Protein AF-A0A094AFY4-F1 (afdb_monomer_lite)

Sequence (265 aa):
YPTGTGTSLHLRANLILLAAINTLLFGAAIGTGPVLIFYTGSTFDWGDFETQMFIGLTSAFRVVVLILVLPLVTYIFRTRYQKRARRRAAEAARTHDPDAAISPDDTRTPGADTLDLVLIRGALVLEIACHAGYASARHGGVFFAFGFLGAGGSIALPLLQSALSKHVGADRVGQLLGAMALLNGLARVVFPTLLGELYSLTVGKFSQAVFVVLAVTFGLMGVLSWFVRPHVYLETEETHPTTTTGDECADLLADELMDEEVVVR

Foldseek 3Di:
DDDDDQDDPQLVLLLVLLLVLLLLVLLLVLQVLVLVVVLCCLQVVDDPVLSVVLVVVLVVLLVVLVVVVVVVLVVVCVVVVVVVVVVVVVVCVVPPDPPVPPPPVVVDPLVNLVVLLVLLLVLLVLLLQLLVQLLVDNDVVSNSVSSSSNSNSVSNNVSSLVNSQVQDPPVCNVVSVVVSVVSNVVSNVPRNVVLVVVCVVAVVPRNSVSSVVSSVSSVVSSVSSVSNDRDDHRPPPPPPPPPDPPPVVVVVVVVVVVVVVVVPD

Secondary structure (DSSP, 8-state):
----TT--HHHHHHHHHHHHHHHHHHHHHHHHHHHHHHHHHHHH---HHHHHHHHHHHHHHHHHHHHHHHHHHHHHHHHHHHHHHHHHHHHHTTS--TT----GGGGS-HHHHHHHHHHHHHHHHHHHHHHHHHHH--SHHHHHHHHHHHHHHTTHHHHHHHHHHHTS-GGGHHHHHHHHHHHHHHHHHHHHHHHHHHHHHHTTT-TTHHHHHHHHHHHHHHHHHHH--S-------------SSSHHHHHHHHHHHHHHHHTT-

Radius of gyration: 26.5 Å; chains: 1; bounding box: 81×50×70 Å

Structure (mmCIF, N/CA/C/O backbone):
data_AF-A0A094AFY4-F1
#
_entry.id   AF-A0A094AFY4-F1
#
loop_
_atom_site.group_PDB
_atom_site.id
_atom_site.type_symbol
_atom_site.label_atom_id
_atom_site.label_alt_id
_atom_site.label_comp_id
_atom_site.label_asym_id
_atom_site.label_entity_id
_atom_site.label_seq_id
_atom_site.pdbx_PDB_ins_code
_atom_site.Cartn_x
_atom_site.Cartn_y
_atom_site.Cartn_z
_atom_site.occupancy
_atom_site.B_iso_or_equiv
_atom_site.auth_seq_id
_atom_site.auth_comp_id
_atom_site.auth_asym_id
_atom_site.auth_atom_id
_atom_site.pdbx_PDB_model_num
ATOM 1 N N . TYR A 1 1 ? -0.961 10.949 -21.273 1.00 38.41 1 TYR A N 1
AT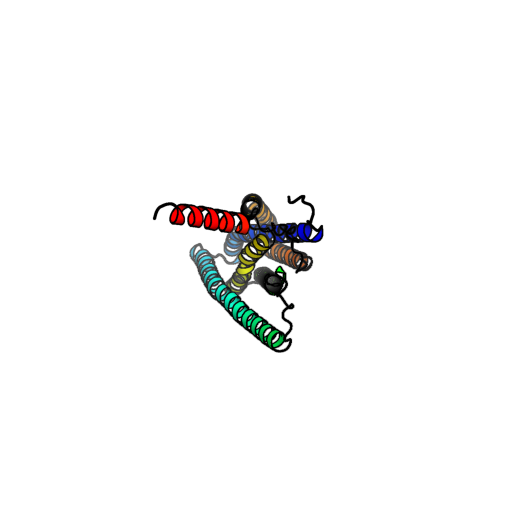OM 2 C CA . TYR A 1 1 ? -1.416 9.782 -22.057 1.00 38.41 1 TYR A CA 1
ATOM 3 C C . TYR A 1 1 ? -0.468 9.626 -23.239 1.00 38.41 1 TYR A C 1
ATOM 5 O O . TYR A 1 1 ? -0.444 10.531 -24.063 1.00 38.41 1 TYR A O 1
ATOM 13 N N . PRO A 1 2 ? 0.390 8.592 -23.300 1.00 41.41 2 PRO A N 1
ATOM 14 C CA . PRO A 1 2 ? 1.340 8.462 -24.401 1.00 41.41 2 PRO A CA 1
ATOM 15 C C . PRO A 1 2 ? 0.622 7.863 -25.615 1.00 41.41 2 PRO A C 1
ATOM 17 O O . PRO A 1 2 ? 0.267 6.687 -25.604 1.00 41.41 2 PRO A O 1
ATOM 20 N N . THR A 1 3 ? 0.322 8.684 -26.618 1.00 42.38 3 THR A N 1
ATOM 21 C CA . THR A 1 3 ? -0.079 8.277 -27.976 1.00 42.38 3 THR A CA 1
ATOM 22 C C . THR A 1 3 ? 1.119 8.499 -28.885 1.00 42.38 3 THR A C 1
ATOM 24 O O . THR A 1 3 ? 1.379 9.632 -29.277 1.00 42.38 3 THR A O 1
ATOM 27 N N . GLY A 1 4 ? 1.880 7.442 -29.155 1.00 43.44 4 GLY A N 1
ATOM 28 C CA . GLY A 1 4 ? 3.022 7.475 -30.068 1.00 43.44 4 GLY A CA 1
ATOM 29 C C . GLY A 1 4 ? 3.235 6.107 -30.710 1.00 43.44 4 GLY A C 1
ATOM 30 O O . GLY A 1 4 ? 2.956 5.078 -30.082 1.00 43.44 4 GLY A O 1
ATOM 31 N N . THR A 1 5 ? 3.675 6.109 -31.966 1.00 37.62 5 THR A N 1
ATOM 32 C CA . THR A 1 5 ? 4.116 4.933 -32.728 1.00 37.62 5 THR A CA 1
ATOM 33 C C . THR A 1 5 ? 5.148 4.155 -31.900 1.00 37.62 5 THR A C 1
ATOM 35 O O . THR A 1 5 ? 6.092 4.744 -31.392 1.00 37.62 5 THR A O 1
ATOM 38 N N . GLY A 1 6 ? 4.892 2.867 -31.633 1.00 49.09 6 GLY A N 1
ATOM 39 C CA . GLY A 1 6 ? 5.705 2.026 -30.730 1.00 49.09 6 GLY A CA 1
ATOM 40 C C . GLY A 1 6 ? 5.113 1.762 -29.331 1.00 49.09 6 GLY A C 1
ATOM 41 O O . GLY A 1 6 ? 5.601 0.902 -28.600 1.00 49.09 6 GLY A O 1
ATOM 42 N N . THR A 1 7 ? 4.012 2.420 -28.932 1.00 50.62 7 THR A N 1
ATOM 43 C CA . THR A 1 7 ? 3.314 2.070 -27.673 1.00 50.62 7 THR A CA 1
ATOM 44 C C . THR A 1 7 ? 2.428 0.835 -27.839 1.00 50.62 7 THR A C 1
ATOM 46 O O . THR A 1 7 ? 1.286 0.920 -28.289 1.00 50.62 7 THR A O 1
ATOM 49 N N . SER A 1 8 ? 2.919 -0.332 -27.417 1.00 63.44 8 SER A N 1
ATOM 50 C CA . SER A 1 8 ? 2.076 -1.527 -27.341 1.00 63.44 8 SER A CA 1
ATOM 51 C C . SER A 1 8 ? 0.924 -1.316 -26.341 1.00 63.44 8 SER A C 1
ATOM 53 O O . SER A 1 8 ? 1.086 -0.713 -25.274 1.00 63.44 8 SER A O 1
ATOM 55 N N . LEU A 1 9 ? -0.270 -1.825 -26.670 1.00 63.00 9 LEU A N 1
ATOM 56 C CA . LEU A 1 9 ? -1.472 -1.753 -25.819 1.00 63.00 9 LEU A CA 1
ATOM 57 C C . LEU A 1 9 ? -1.195 -2.251 -24.382 1.00 63.00 9 LEU A C 1
ATOM 59 O O . LEU A 1 9 ? -1.732 -1.727 -23.406 1.00 63.00 9 LEU A O 1
ATOM 63 N N . HIS A 1 10 ? -0.299 -3.231 -24.264 1.00 68.19 10 HIS A N 1
ATOM 64 C CA . HIS A 1 10 ? 0.092 -3.880 -23.018 1.00 68.19 10 HIS A CA 1
ATOM 65 C C . HIS A 1 10 ? 0.893 -2.964 -22.084 1.00 68.19 10 HIS A C 1
ATOM 67 O O . HIS A 1 10 ? 0.652 -2.976 -20.879 1.00 68.19 10 HIS A O 1
ATOM 73 N N . LEU A 1 11 ? 1.784 -2.119 -22.615 1.00 69.06 11 LEU A N 1
ATOM 74 C CA . LEU A 1 11 ? 2.527 -1.151 -21.802 1.00 69.06 11 LEU A CA 1
ATOM 75 C C . LEU A 1 11 ? 1.584 -0.124 -21.167 1.00 69.06 11 LEU A C 1
ATOM 77 O O . LEU A 1 11 ? 1.706 0.211 -19.989 1.00 69.06 11 LEU A O 1
ATOM 81 N N . ARG A 1 12 ? 0.614 0.362 -21.946 1.00 74.38 12 ARG A N 1
ATOM 82 C CA . ARG A 1 12 ? -0.371 1.351 -21.487 1.00 74.38 12 ARG A CA 1
ATOM 83 C C . ARG A 1 12 ? -1.254 0.760 -20.390 1.00 74.38 12 ARG A C 1
ATOM 85 O O . ARG A 1 12 ? -1.474 1.413 -19.374 1.00 74.38 12 ARG A O 1
ATOM 92 N N . ALA A 1 13 ? -1.698 -0.485 -20.570 1.00 77.75 13 ALA A N 1
ATOM 93 C CA . ALA A 1 13 ? -2.451 -1.219 -19.559 1.00 77.75 13 ALA A CA 1
ATOM 94 C C . ALA A 1 13 ? -1.631 -1.430 -18.274 1.00 77.75 13 ALA A C 1
ATOM 96 O O . ALA A 1 13 ? -2.127 -1.131 -17.192 1.00 77.75 13 ALA A O 1
ATOM 97 N N . ASN A 1 14 ? -0.367 -1.851 -18.385 1.00 83.44 14 ASN A N 1
ATOM 98 C CA . ASN A 1 14 ? 0.527 -2.020 -17.236 1.00 83.44 14 ASN A CA 1
ATOM 99 C C . ASN A 1 14 ? 0.741 -0.710 -16.466 1.00 83.44 14 ASN A C 1
ATOM 101 O O . ASN A 1 14 ? 0.646 -0.707 -15.243 1.00 83.44 14 ASN A O 1
ATOM 105 N N . LEU A 1 15 ? 0.990 0.403 -17.165 1.00 83.19 15 LEU A N 1
ATOM 106 C CA . LEU A 1 15 ? 1.170 1.722 -16.549 1.00 83.19 15 LEU A CA 1
ATOM 107 C C . LEU A 1 15 ? -0.083 2.186 -15.800 1.00 83.19 15 LEU A C 1
ATOM 109 O O . LEU A 1 15 ? 0.021 2.654 -14.669 1.00 83.19 15 LEU A O 1
ATOM 113 N N . ILE A 1 16 ? -1.265 2.034 -16.407 1.00 86.81 16 ILE A N 1
ATOM 114 C CA . ILE A 1 16 ? -2.541 2.387 -15.766 1.00 86.81 16 ILE A CA 1
ATOM 115 C C . ILE A 1 16 ? -2.773 1.517 -14.529 1.00 86.81 16 ILE A C 1
ATOM 117 O O . ILE A 1 16 ? -3.177 2.027 -13.489 1.00 86.81 16 ILE A O 1
ATOM 121 N N . LEU A 1 17 ? -2.481 0.220 -14.621 1.00 87.94 17 LEU A N 1
ATOM 122 C CA . LEU A 1 17 ? -2.646 -0.733 -13.529 1.00 87.94 17 LEU A CA 1
ATOM 123 C C . LEU A 1 17 ? -1.695 -0.426 -12.361 1.00 87.94 17 LEU A C 1
ATOM 125 O O . LEU A 1 17 ? -2.130 -0.394 -11.213 1.00 87.94 17 LEU A O 1
ATOM 129 N N . LEU A 1 18 ? -0.424 -0.119 -12.643 1.00 87.75 18 LEU A N 1
ATOM 130 C CA . LEU A 1 18 ? 0.552 0.308 -11.633 1.00 87.75 18 LEU A CA 1
ATOM 131 C C . LEU A 1 18 ? 0.159 1.636 -10.980 1.00 87.75 18 LEU A C 1
ATOM 133 O O . LEU A 1 18 ? 0.238 1.762 -9.759 1.00 87.75 18 LEU A O 1
ATOM 137 N N . ALA A 1 19 ? -0.286 2.612 -11.776 1.00 89.88 19 ALA A N 1
ATOM 138 C CA . ALA A 1 19 ? -0.756 3.898 -11.271 1.00 89.88 19 ALA A CA 1
ATOM 139 C C . ALA A 1 19 ? -1.994 3.721 -10.380 1.00 89.88 19 ALA A C 1
ATOM 141 O O . ALA A 1 19 ? -2.042 4.276 -9.284 1.00 89.88 19 ALA A O 1
ATOM 142 N N . ALA A 1 20 ? -2.949 2.887 -10.800 1.00 91.44 20 ALA A N 1
ATOM 143 C CA . ALA A 1 20 ? -4.139 2.564 -10.023 1.00 91.44 20 ALA A CA 1
ATOM 144 C C . ALA A 1 20 ? -3.778 1.893 -8.691 1.00 91.44 20 ALA A C 1
ATOM 146 O O . ALA A 1 20 ? -4.229 2.357 -7.647 1.00 91.44 20 ALA A O 1
ATOM 147 N N . ILE A 1 21 ? -2.921 0.864 -8.701 1.00 91.75 21 ILE A N 1
ATOM 148 C CA . ILE A 1 21 ? -2.458 0.205 -7.469 1.00 91.75 21 ILE A CA 1
ATOM 149 C C . ILE A 1 21 ? -1.751 1.217 -6.562 1.00 91.75 21 ILE A C 1
ATOM 151 O O . ILE A 1 21 ? -2.044 1.265 -5.372 1.00 91.75 21 ILE A O 1
ATOM 155 N N . ASN A 1 22 ? -0.873 2.068 -7.104 1.00 92.56 22 ASN A N 1
ATOM 156 C CA . ASN A 1 22 ? -0.186 3.088 -6.316 1.00 92.56 22 ASN A CA 1
ATOM 157 C C . ASN A 1 22 ? -1.164 4.065 -5.654 1.00 92.56 22 ASN A C 1
ATOM 159 O O . ASN A 1 22 ? -1.043 4.343 -4.464 1.00 92.56 22 ASN A O 1
ATOM 163 N N . THR A 1 23 ? -2.112 4.610 -6.416 1.00 92.75 23 THR A N 1
ATOM 164 C CA . THR A 1 23 ? -3.076 5.588 -5.900 1.00 92.75 23 THR A CA 1
ATOM 165 C C . THR A 1 23 ? -4.026 4.960 -4.886 1.00 92.75 23 THR A C 1
ATOM 167 O O . THR A 1 23 ? -4.281 5.568 -3.849 1.00 92.75 23 THR A O 1
ATOM 170 N N . LEU A 1 24 ? -4.506 3.739 -5.138 1.00 93.50 24 LEU A N 1
ATOM 171 C CA . LEU A 1 24 ? -5.343 3.002 -4.192 1.00 93.50 24 LEU A CA 1
ATOM 172 C C . LEU A 1 24 ? -4.589 2.713 -2.887 1.00 93.50 24 LEU A C 1
ATOM 174 O O . LEU A 1 24 ? -5.117 2.969 -1.808 1.00 93.50 24 LEU A O 1
ATOM 178 N N . LEU A 1 25 ? -3.346 2.233 -2.983 1.00 92.56 25 LEU A N 1
ATOM 179 C CA . LEU A 1 25 ? -2.484 1.951 -1.835 1.00 92.56 25 LEU A CA 1
ATOM 180 C C . LEU A 1 25 ? -2.218 3.215 -1.009 1.00 92.56 25 LEU A C 1
ATOM 182 O O . LEU A 1 25 ? -2.324 3.205 0.215 1.00 92.56 25 LEU A O 1
ATOM 186 N N . PHE A 1 26 ? -1.908 4.320 -1.687 1.00 92.19 26 PHE A N 1
ATOM 187 C CA . PHE A 1 26 ? -1.667 5.614 -1.060 1.00 92.19 26 PHE A CA 1
ATOM 188 C C . PHE A 1 26 ? -2.917 6.159 -0.355 1.00 92.19 26 PHE A C 1
ATOM 190 O O . PHE A 1 26 ? -2.846 6.601 0.792 1.00 92.19 26 PHE A O 1
ATOM 197 N N . GLY A 1 27 ? -4.066 6.098 -1.030 1.00 90.62 27 GLY A N 1
ATOM 198 C CA . GLY A 1 27 ? -5.351 6.517 -0.480 1.00 90.62 27 GLY A CA 1
ATOM 199 C C . GLY A 1 27 ? -5.755 5.700 0.743 1.00 90.62 27 GLY A C 1
ATOM 200 O O . GLY A 1 27 ? -6.087 6.277 1.778 1.00 90.62 27 GLY A O 1
ATOM 201 N N . ALA A 1 28 ? -5.652 4.370 0.657 1.00 91.19 28 ALA A N 1
ATOM 202 C CA . ALA A 1 28 ? -5.919 3.471 1.774 1.00 91.19 28 ALA A CA 1
ATOM 203 C C . ALA A 1 28 ? -5.012 3.789 2.971 1.00 91.19 28 ALA A C 1
ATOM 205 O O . ALA A 1 28 ? -5.512 3.978 4.073 1.00 91.19 28 ALA A O 1
ATOM 206 N N . ALA A 1 29 ? -3.703 3.959 2.758 1.00 89.50 29 ALA A N 1
ATOM 207 C CA . ALA A 1 29 ? -2.765 4.279 3.835 1.00 89.50 29 ALA A CA 1
ATOM 208 C C . ALA A 1 29 ? -3.129 5.572 4.590 1.00 89.50 29 ALA A C 1
ATOM 210 O O . ALA A 1 29 ? -3.021 5.624 5.815 1.00 89.50 29 ALA A O 1
ATOM 211 N N . ILE A 1 30 ? -3.579 6.608 3.876 1.00 90.62 30 ILE A N 1
ATOM 212 C CA . ILE A 1 30 ? -3.999 7.876 4.491 1.00 90.62 30 ILE A CA 1
ATOM 213 C C . ILE A 1 30 ? -5.341 7.735 5.206 1.00 90.62 30 ILE A C 1
ATOM 215 O O . ILE A 1 30 ? -5.498 8.239 6.315 1.00 90.62 30 ILE A O 1
ATOM 219 N N . GLY A 1 31 ? -6.307 7.059 4.587 1.00 87.88 31 GLY A N 1
ATOM 220 C CA . GLY A 1 31 ? -7.642 6.918 5.156 1.00 87.88 31 GLY A CA 1
ATOM 221 C C . GLY A 1 31 ? -7.710 5.955 6.349 1.00 87.88 31 GLY A C 1
ATOM 222 O O . GLY A 1 31 ? -8.525 6.163 7.244 1.00 87.88 31 GLY A O 1
ATOM 223 N N . THR A 1 32 ? -6.824 4.958 6.426 1.00 89.12 32 THR A N 1
ATOM 224 C CA . THR A 1 32 ? -6.759 4.027 7.565 1.00 89.12 32 THR A CA 1
ATOM 225 C C . THR A 1 32 ? -6.323 4.721 8.861 1.00 89.12 32 THR A C 1
ATOM 227 O O . THR A 1 32 ? -6.757 4.312 9.933 1.00 89.12 32 THR A O 1
ATOM 230 N N . GLY A 1 33 ? -5.513 5.786 8.798 1.00 87.62 33 GLY A N 1
ATOM 231 C CA . GLY A 1 33 ? -4.987 6.478 9.986 1.00 87.62 33 GLY A CA 1
ATOM 232 C C . GLY A 1 33 ? -6.071 7.012 10.939 1.00 87.62 33 GLY A C 1
ATOM 233 O O . GLY A 1 33 ? -6.088 6.623 12.105 1.00 87.62 33 GLY A O 1
ATOM 234 N N . PRO A 1 34 ? -7.003 7.862 10.475 1.00 88.00 34 PRO A N 1
ATOM 235 C CA . PRO A 1 34 ? -8.109 8.346 11.306 1.00 88.00 34 PRO A CA 1
ATOM 236 C C . PRO A 1 34 ? -9.025 7.227 11.820 1.00 88.00 34 PRO A C 1
ATOM 238 O O . PRO A 1 34 ? -9.421 7.237 12.982 1.00 88.00 34 PRO A O 1
ATOM 241 N N . VAL A 1 35 ? -9.321 6.228 10.980 1.00 87.75 35 VAL A N 1
ATOM 242 C CA . VAL A 1 35 ? -10.145 5.069 11.369 1.00 87.75 35 VAL A CA 1
ATOM 243 C C . VAL A 1 35 ? -9.493 4.279 12.497 1.00 87.75 35 VAL A C 1
ATOM 245 O O . VAL A 1 35 ? -10.180 3.875 13.430 1.00 87.75 35 VAL A O 1
ATOM 248 N N . LEU A 1 36 ? -8.177 4.072 12.420 1.00 87.75 36 LEU A N 1
ATOM 249 C CA . LEU A 1 36 ? -7.386 3.416 13.457 1.00 87.75 36 LEU A CA 1
ATOM 250 C C . LEU A 1 36 ? -7.603 4.090 14.812 1.00 87.75 36 LEU A C 1
ATOM 252 O O . LEU A 1 36 ? -7.956 3.407 15.765 1.00 87.75 36 LEU A O 1
ATOM 256 N N . ILE A 1 37 ? -7.462 5.417 14.859 1.00 87.94 37 ILE A N 1
ATOM 257 C CA . ILE A 1 37 ? -7.626 6.216 16.080 1.00 87.94 37 ILE A CA 1
ATOM 258 C C . ILE A 1 37 ? -9.048 6.072 16.638 1.00 87.94 37 ILE A C 1
ATOM 260 O O . ILE A 1 37 ? -9.227 5.803 17.825 1.00 87.94 37 ILE A O 1
ATOM 264 N N . PHE A 1 38 ? -10.072 6.200 15.788 1.00 85.62 38 PHE A N 1
ATOM 265 C CA . PHE A 1 38 ? -11.463 6.057 16.228 1.00 85.62 38 PHE A CA 1
ATOM 266 C C . PHE A 1 38 ? -11.779 4.643 16.732 1.00 85.62 38 PHE A C 1
ATOM 268 O O . PHE A 1 38 ? -12.482 4.477 17.734 1.00 85.62 38 PHE A O 1
ATOM 275 N N . TYR A 1 39 ? -11.253 3.617 16.063 1.00 86.31 39 TYR A N 1
ATOM 276 C CA . TYR A 1 39 ? -11.451 2.227 16.456 1.00 86.31 39 TYR A CA 1
ATOM 277 C C . TYR A 1 39 ? -10.770 1.912 17.788 1.00 86.31 39 TYR A C 1
ATOM 279 O O . TYR A 1 39 ? -11.403 1.337 18.674 1.00 86.31 39 TYR A O 1
ATOM 287 N N . THR A 1 40 ? -9.502 2.298 17.960 1.00 86.75 40 THR A N 1
ATOM 288 C CA . THR A 1 40 ? -8.763 2.017 19.198 1.00 86.75 40 THR A CA 1
ATOM 289 C C . THR A 1 40 ? -9.341 2.775 20.384 1.00 86.75 40 THR A C 1
ATOM 291 O O . THR A 1 40 ? -9.450 2.195 21.462 1.00 86.75 40 THR A O 1
ATOM 294 N N . GLY A 1 41 ? -9.788 4.017 20.177 1.00 84.44 41 GLY A N 1
ATOM 295 C CA . GLY A 1 41 ? -10.482 4.791 21.205 1.00 84.44 41 GLY A CA 1
ATOM 296 C C . GLY A 1 41 ? -11.821 4.169 21.610 1.00 84.44 41 GLY A C 1
ATOM 297 O O . GLY A 1 41 ? -12.106 4.040 22.790 1.00 84.44 41 GLY A O 1
ATOM 298 N N . SER A 1 42 ? -12.635 3.708 20.655 1.00 81.62 42 SER A N 1
ATOM 299 C CA . SER A 1 42 ? -13.955 3.131 20.973 1.00 81.62 42 SER A CA 1
ATOM 300 C C . SER A 1 42 ? -13.914 1.698 21.516 1.00 81.62 42 SER A C 1
ATOM 302 O O . SER A 1 42 ? -14.769 1.324 22.313 1.00 81.62 42 SER A O 1
ATOM 304 N N . THR A 1 43 ? -12.962 0.876 21.063 1.00 82.56 43 THR A N 1
ATOM 305 C CA . THR A 1 43 ? -12.936 -0.570 21.358 1.00 82.56 43 THR A CA 1
ATOM 306 C C . THR A 1 43 ? -11.984 -0.922 22.496 1.00 82.56 43 THR A C 1
ATOM 308 O O . THR A 1 43 ? -12.275 -1.825 23.278 1.00 82.56 43 THR A O 1
ATOM 311 N N . PHE A 1 44 ? -10.838 -0.244 22.583 1.00 82.56 44 PHE A N 1
ATOM 312 C CA . PHE A 1 44 ? -9.811 -0.529 23.589 1.00 82.56 44 PHE A CA 1
ATOM 313 C C . PHE A 1 44 ? -9.694 0.559 24.658 1.00 82.56 44 PHE A C 1
ATOM 315 O O . PHE A 1 44 ? -8.851 0.410 25.541 1.00 82.56 44 PHE A O 1
ATOM 322 N N . ASP A 1 45 ? -10.506 1.620 24.568 1.00 83.81 45 ASP A N 1
ATOM 323 C CA . ASP A 1 45 ? -10.445 2.804 25.438 1.00 83.81 45 ASP A CA 1
ATOM 324 C C . ASP A 1 45 ? -9.023 3.391 25.509 1.00 83.81 45 ASP A C 1
ATOM 326 O O . ASP A 1 45 ? -8.540 3.830 26.550 1.00 83.81 45 ASP A O 1
ATOM 330 N N . TRP A 1 46 ? -8.297 3.318 24.384 1.00 86.56 46 TRP A N 1
ATOM 331 C CA . TRP A 1 46 ? -6.941 3.850 24.296 1.00 86.56 46 TRP A CA 1
ATOM 332 C C . TRP A 1 46 ? -6.966 5.369 24.391 1.00 86.56 46 TRP A C 1
ATOM 334 O O . TRP A 1 46 ? -7.685 6.032 23.641 1.00 86.56 46 TRP A O 1
ATOM 344 N N . GLY A 1 47 ? -6.120 5.911 25.265 1.00 85.81 47 GLY A N 1
ATOM 345 C CA . GLY A 1 47 ? -5.882 7.337 25.348 1.00 85.81 47 GLY A CA 1
ATOM 346 C C . GLY A 1 47 ? -4.963 7.835 24.235 1.00 85.81 47 GLY A C 1
ATOM 347 O O . GLY A 1 47 ? -4.485 7.093 23.362 1.00 85.81 47 GLY A O 1
ATOM 348 N N . ASP A 1 48 ? -4.677 9.133 24.298 1.00 87.44 48 ASP A N 1
ATOM 349 C CA . ASP A 1 48 ? -3.742 9.781 23.383 1.00 87.44 48 ASP A CA 1
ATOM 350 C C . ASP A 1 48 ? -2.350 9.148 23.480 1.00 87.44 48 ASP A C 1
ATOM 352 O O . ASP A 1 48 ? -1.688 8.946 22.465 1.00 87.44 48 ASP A O 1
ATOM 356 N N . PHE A 1 49 ? -1.908 8.779 24.686 1.00 90.31 49 PHE A N 1
ATOM 357 C CA . PHE A 1 49 ? -0.580 8.210 24.893 1.00 90.31 49 PHE A CA 1
ATOM 358 C C . PHE A 1 49 ? -0.406 6.861 24.184 1.00 90.31 49 PHE A C 1
ATOM 360 O O . PHE A 1 49 ? 0.543 6.691 23.419 1.00 90.31 49 PHE A O 1
ATOM 367 N N . GLU A 1 50 ? -1.324 5.913 24.382 1.00 89.19 50 GLU A N 1
ATOM 368 C CA . GLU A 1 50 ? -1.263 4.577 23.780 1.00 89.19 50 GLU A CA 1
ATOM 369 C C . GLU A 1 50 ? -1.335 4.656 22.256 1.00 89.19 50 GLU A C 1
ATOM 371 O O . GLU A 1 50 ? -0.570 3.994 21.550 1.00 89.19 50 GLU A O 1
ATOM 376 N N . THR A 1 51 ? -2.215 5.521 21.753 1.00 88.62 51 THR A N 1
ATOM 377 C CA . THR A 1 51 ? -2.408 5.740 20.321 1.00 88.62 51 THR A CA 1
ATOM 378 C C . THR A 1 51 ? -1.164 6.360 19.680 1.00 88.62 51 THR A C 1
ATOM 380 O O . THR A 1 51 ? -0.694 5.881 18.645 1.00 88.62 51 THR A O 1
ATOM 383 N N . GLN A 1 52 ? -0.568 7.380 20.304 1.00 90.06 52 GLN A N 1
ATOM 384 C CA . GLN A 1 52 ? 0.659 8.004 19.798 1.00 90.06 52 GLN A CA 1
ATOM 385 C C . GLN A 1 52 ? 1.869 7.071 19.914 1.00 90.06 52 GLN A C 1
ATOM 387 O O . GLN A 1 52 ? 2.691 7.014 18.998 1.00 90.06 52 GLN A O 1
ATOM 392 N N . MET A 1 53 ? 1.960 6.282 20.988 1.00 91.69 53 MET A N 1
ATOM 393 C CA . MET A 1 53 ? 2.987 5.251 21.142 1.00 91.69 53 MET A CA 1
ATOM 394 C C . MET A 1 53 ? 2.874 4.193 20.038 1.00 91.69 53 MET A C 1
ATOM 396 O O . MET A 1 53 ? 3.881 3.832 19.427 1.00 91.69 53 MET A O 1
ATOM 400 N N . PHE A 1 54 ? 1.659 3.739 19.726 1.00 89.94 54 PHE A N 1
ATOM 401 C CA . PHE A 1 54 ? 1.394 2.821 18.620 1.00 89.94 54 PHE A CA 1
ATOM 402 C C . PHE A 1 54 ? 1.833 3.392 17.267 1.00 89.94 54 PHE A C 1
ATOM 404 O O . PHE A 1 54 ? 2.578 2.737 16.529 1.00 89.94 54 PHE A O 1
ATOM 411 N N . ILE A 1 55 ? 1.428 4.625 16.951 1.00 88.88 55 ILE A N 1
ATOM 412 C CA . ILE A 1 55 ? 1.789 5.294 15.694 1.00 88.88 55 ILE A CA 1
ATOM 413 C C . ILE A 1 55 ? 3.309 5.487 15.600 1.00 88.88 55 ILE A C 1
ATOM 415 O O . ILE A 1 55 ? 3.912 5.188 14.562 1.00 88.88 55 ILE A O 1
ATOM 419 N N . GLY A 1 56 ? 3.939 5.951 16.680 1.00 91.88 56 GLY A N 1
ATOM 420 C CA . GLY A 1 56 ? 5.375 6.203 16.746 1.00 91.88 56 GLY A CA 1
ATOM 421 C C . GLY A 1 56 ? 6.197 4.933 16.554 1.00 91.88 56 GLY A C 1
ATOM 422 O O . GLY A 1 56 ? 7.097 4.897 15.714 1.00 91.88 56 GLY A O 1
ATOM 423 N N . LEU A 1 57 ? 5.852 3.858 17.263 1.00 92.06 57 LEU A N 1
ATOM 424 C CA . LEU A 1 57 ? 6.589 2.596 17.207 1.00 92.06 57 LEU A CA 1
ATOM 425 C C . LEU A 1 57 ? 6.418 1.894 15.852 1.00 92.06 57 LEU A C 1
ATOM 427 O O . LEU A 1 57 ? 7.391 1.399 15.280 1.00 92.06 57 LEU A O 1
ATOM 431 N N . THR A 1 58 ? 5.211 1.933 15.282 1.00 90.31 58 THR A N 1
ATOM 432 C CA . THR A 1 58 ? 4.940 1.437 13.921 1.00 90.31 58 THR A CA 1
ATOM 433 C C . THR A 1 58 ? 5.742 2.221 12.877 1.00 90.31 58 THR A C 1
ATOM 435 O O . THR A 1 58 ? 6.295 1.640 11.942 1.00 90.31 58 THR A O 1
ATOM 438 N N . SER A 1 59 ? 5.864 3.541 13.048 1.00 90.06 59 SER A N 1
ATOM 439 C CA . SER A 1 59 ? 6.652 4.401 12.156 1.00 90.06 59 SER A CA 1
ATOM 440 C C . SER A 1 59 ? 8.155 4.149 12.285 1.00 90.06 59 SER A C 1
ATOM 442 O O . SER A 1 59 ? 8.846 4.061 11.271 1.00 90.06 59 SER A O 1
ATOM 444 N N . ALA A 1 60 ? 8.666 3.957 13.502 1.00 92.31 60 ALA A N 1
ATOM 445 C CA . ALA A 1 60 ? 10.058 3.576 13.726 1.00 92.31 60 ALA A CA 1
ATOM 446 C C . ALA A 1 60 ? 10.377 2.229 13.057 1.00 92.31 60 ALA A C 1
ATOM 448 O O . ALA A 1 60 ? 11.365 2.113 12.331 1.00 92.31 60 ALA A O 1
ATOM 449 N N . PHE A 1 61 ? 9.498 1.234 13.214 1.00 91.94 61 PHE A N 1
ATOM 450 C CA . PHE A 1 61 ? 9.655 -0.060 12.554 1.00 91.94 61 PHE A CA 1
ATOM 451 C C . PHE A 1 61 ? 9.613 0.066 11.027 1.00 91.94 61 PHE A C 1
ATOM 453 O O . PHE A 1 61 ? 10.440 -0.523 10.336 1.00 91.94 61 PHE A O 1
ATOM 460 N N . ARG A 1 62 ? 8.715 0.896 10.487 1.00 89.62 62 ARG A N 1
ATOM 461 C CA . ARG A 1 62 ? 8.650 1.204 9.051 1.00 89.62 62 ARG A CA 1
ATOM 462 C C . ARG A 1 62 ? 9.974 1.763 8.520 1.00 89.62 62 ARG A C 1
ATOM 464 O O . ARG A 1 62 ? 10.431 1.343 7.459 1.00 89.62 62 ARG A O 1
ATOM 471 N N . VAL A 1 63 ? 10.604 2.678 9.257 1.00 90.94 63 VAL A N 1
ATOM 472 C CA . VAL A 1 63 ? 11.922 3.227 8.900 1.00 90.94 63 VAL A CA 1
ATOM 473 C C . VAL A 1 63 ? 12.985 2.130 8.907 1.00 90.94 63 VAL A C 1
ATOM 475 O O . VAL A 1 63 ? 13.740 2.020 7.945 1.00 90.94 63 VAL A O 1
ATOM 478 N N . VAL A 1 64 ? 13.010 1.275 9.934 1.00 90.50 64 VAL A N 1
ATOM 479 C CA . VAL A 1 64 ? 13.940 0.134 10.004 1.00 90.50 64 VAL A CA 1
ATOM 480 C C . VAL A 1 64 ? 13.749 -0.806 8.815 1.00 90.50 64 VAL A C 1
ATOM 482 O O . VAL A 1 64 ? 14.728 -1.177 8.174 1.00 90.50 64 VAL A O 1
ATOM 485 N N . VAL A 1 65 ? 12.505 -1.146 8.470 1.00 87.44 65 VAL A N 1
ATOM 486 C CA . VAL A 1 65 ? 12.185 -1.984 7.308 1.00 87.44 65 VAL A CA 1
ATOM 487 C C . VAL A 1 65 ? 12.696 -1.344 6.016 1.00 87.44 65 VAL A C 1
ATOM 489 O O . VAL A 1 65 ? 13.374 -2.013 5.243 1.00 87.44 65 VAL A O 1
ATOM 492 N N . LEU A 1 66 ? 12.437 -0.054 5.782 1.00 85.50 66 LEU A N 1
ATOM 493 C CA . LEU A 1 66 ? 12.919 0.646 4.584 1.00 85.50 66 LEU A CA 1
ATOM 494 C C . LEU A 1 66 ? 14.451 0.673 4.511 1.00 85.50 66 LEU A C 1
ATOM 496 O O . LEU A 1 66 ? 15.021 0.364 3.462 1.00 85.50 66 LEU A O 1
ATOM 500 N N . ILE A 1 67 ? 15.111 0.982 5.632 1.00 87.31 67 ILE A N 1
ATOM 501 C CA . ILE A 1 67 ? 16.574 1.007 5.740 1.00 87.31 67 ILE A CA 1
ATOM 502 C C . ILE A 1 67 ? 17.170 -0.380 5.536 1.00 87.31 67 ILE A C 1
ATOM 504 O O . ILE A 1 67 ? 18.259 -0.466 4.991 1.00 87.31 67 ILE A O 1
ATOM 508 N N . LEU A 1 68 ? 16.503 -1.459 5.944 1.00 82.50 68 LEU A N 1
ATOM 509 C CA . LEU A 1 68 ? 17.011 -2.817 5.751 1.00 82.50 68 LEU A CA 1
ATOM 510 C C . LEU A 1 68 ? 16.761 -3.319 4.324 1.00 82.50 68 LEU A C 1
ATOM 512 O O . LEU A 1 68 ? 17.592 -4.013 3.743 1.00 82.50 68 LEU A O 1
ATOM 516 N N . VAL A 1 69 ? 15.623 -2.956 3.737 1.00 75.75 69 VAL A N 1
ATOM 517 C CA . VAL A 1 69 ? 15.183 -3.487 2.446 1.00 75.75 69 VAL A CA 1
ATOM 518 C C . VAL A 1 69 ? 15.919 -2.840 1.282 1.00 75.75 69 VAL A C 1
ATOM 520 O O . VAL A 1 69 ? 16.363 -3.565 0.401 1.00 75.75 69 VAL A O 1
ATOM 523 N N . LEU A 1 70 ? 16.124 -1.521 1.265 1.00 70.69 70 LEU A N 1
ATOM 524 C CA . LEU A 1 70 ? 16.909 -0.859 0.210 1.00 70.69 70 LEU A CA 1
ATOM 525 C C . LEU A 1 70 ? 18.320 -1.460 0.006 1.00 70.69 70 LEU A C 1
ATOM 527 O O . LEU A 1 70 ? 18.668 -1.781 -1.138 1.00 70.69 70 LEU A O 1
ATOM 531 N N . PRO A 1 71 ? 19.144 -1.677 1.050 1.00 74.88 71 PRO A N 1
ATOM 532 C CA . PRO A 1 71 ? 20.433 -2.336 0.904 1.00 74.88 71 PRO A CA 1
ATOM 533 C C . PRO A 1 71 ? 20.282 -3.830 0.639 1.00 74.88 71 PRO A C 1
ATOM 535 O O . PRO A 1 71 ? 21.105 -4.367 -0.092 1.00 74.88 71 PRO A O 1
ATOM 538 N N . LEU A 1 72 ? 19.244 -4.508 1.145 1.00 69.44 72 LEU A N 1
ATOM 539 C CA . LEU A 1 72 ? 18.993 -5.917 0.825 1.00 69.44 72 LEU A CA 1
ATOM 540 C C . LEU A 1 72 ? 18.688 -6.104 -0.664 1.00 69.44 72 LEU A C 1
ATOM 542 O O . LEU A 1 72 ? 19.274 -6.967 -1.314 1.00 69.44 72 LEU A O 1
ATOM 546 N N . VAL A 1 73 ? 17.831 -5.250 -1.219 1.00 68.31 73 VAL A N 1
ATOM 547 C CA . VAL A 1 73 ? 17.542 -5.159 -2.649 1.00 68.31 73 VAL A CA 1
ATOM 548 C C . VAL A 1 73 ? 18.854 -4.888 -3.380 1.00 68.31 73 VAL A C 1
ATOM 550 O O . VAL A 1 73 ? 19.303 -5.731 -4.149 1.00 68.31 73 VAL A O 1
ATOM 553 N N . THR A 1 74 ? 19.563 -3.807 -3.054 1.00 69.06 74 THR A N 1
ATOM 554 C CA . THR A 1 74 ? 20.835 -3.452 -3.712 1.00 69.06 74 THR A CA 1
ATOM 555 C C . THR A 1 74 ? 21.873 -4.582 -3.651 1.00 69.06 74 THR A C 1
ATOM 557 O O . THR A 1 74 ? 22.544 -4.873 -4.642 1.00 69.06 74 THR A O 1
ATOM 560 N N . TYR A 1 75 ? 21.985 -5.274 -2.519 1.00 70.50 75 TYR A N 1
ATOM 561 C CA . TYR A 1 75 ? 22.897 -6.394 -2.311 1.00 70.50 75 TYR A CA 1
ATOM 562 C C . TYR A 1 75 ? 22.509 -7.616 -3.148 1.00 70.50 75 TYR A C 1
ATOM 564 O O . TYR A 1 75 ? 23.364 -8.199 -3.825 1.00 70.50 75 TYR A O 1
ATOM 572 N N . ILE A 1 76 ? 21.228 -7.996 -3.152 1.00 67.75 76 ILE A N 1
ATOM 573 C CA . ILE A 1 76 ? 20.717 -9.101 -3.970 1.00 67.75 76 ILE A CA 1
ATOM 574 C C . ILE A 1 76 ? 20.941 -8.786 -5.450 1.00 67.75 76 ILE A C 1
ATOM 576 O O . ILE A 1 76 ? 21.446 -9.634 -6.189 1.00 67.75 76 ILE A O 1
ATOM 580 N N . PHE A 1 77 ? 20.639 -7.557 -5.866 1.00 63.56 77 PHE A N 1
ATOM 581 C CA . PHE A 1 77 ? 20.835 -7.074 -7.226 1.00 63.56 77 PHE A CA 1
ATOM 582 C C . PHE A 1 77 ? 22.300 -7.106 -7.642 1.00 63.56 77 PHE A C 1
ATOM 584 O O . PHE A 1 77 ? 22.621 -7.735 -8.646 1.00 63.56 77 PHE A O 1
ATOM 591 N N . ARG A 1 78 ? 23.207 -6.528 -6.848 1.00 63.44 78 ARG A N 1
ATOM 592 C CA . ARG A 1 78 ? 24.650 -6.548 -7.126 1.00 63.44 78 ARG A CA 1
ATOM 593 C C . ARG A 1 78 ? 25.172 -7.980 -7.212 1.00 63.44 78 ARG A C 1
ATOM 595 O O . ARG A 1 78 ? 25.900 -8.309 -8.143 1.00 63.44 78 ARG A O 1
ATOM 602 N N . THR A 1 79 ? 24.744 -8.860 -6.309 1.00 59.62 79 THR A N 1
ATOM 603 C CA . THR A 1 79 ? 25.195 -10.259 -6.271 1.00 59.62 79 THR A CA 1
ATOM 604 C C . THR A 1 79 ? 24.674 -11.074 -7.460 1.00 59.62 79 THR A C 1
ATOM 606 O O . THR A 1 79 ? 25.406 -11.880 -8.037 1.00 59.62 79 THR A O 1
ATOM 609 N N . ARG A 1 80 ? 23.411 -10.885 -7.860 1.00 59.66 80 ARG A N 1
ATOM 610 C CA . ARG A 1 80 ? 22.803 -11.575 -9.013 1.00 59.66 80 ARG A CA 1
ATOM 611 C C . ARG A 1 80 ? 23.309 -11.015 -10.343 1.00 59.66 80 ARG A C 1
ATOM 613 O O . ARG A 1 80 ? 23.609 -11.807 -11.236 1.00 59.66 80 ARG A O 1
ATOM 620 N N . TYR A 1 81 ? 23.459 -9.695 -10.445 1.00 57.25 81 TYR A N 1
ATOM 621 C CA . TYR A 1 81 ? 24.048 -9.004 -11.592 1.00 57.25 81 TYR A CA 1
ATOM 622 C C . TYR A 1 81 ? 25.488 -9.460 -11.814 1.00 57.25 81 TYR A C 1
ATOM 624 O O . TYR A 1 81 ? 25.808 -9.961 -12.884 1.00 57.25 81 TYR A O 1
ATOM 632 N N . GLN A 1 82 ? 26.330 -9.434 -10.776 1.00 57.69 82 GLN A N 1
ATOM 633 C CA . GLN A 1 82 ? 27.717 -9.890 -10.880 1.00 57.69 82 GLN A CA 1
ATOM 634 C C . GLN A 1 82 ? 27.822 -11.379 -11.237 1.00 57.69 82 GLN A C 1
ATOM 636 O O . GLN A 1 82 ? 28.697 -11.752 -12.009 1.00 57.69 82 GLN A O 1
ATOM 641 N N . LYS A 1 83 ? 26.931 -12.248 -10.735 1.00 58.56 83 LYS A N 1
ATOM 642 C CA . LYS A 1 83 ? 26.930 -13.679 -11.100 1.00 58.56 83 LYS A CA 1
ATOM 643 C C . LYS A 1 83 ? 26.492 -13.929 -12.547 1.00 58.56 83 LYS A C 1
ATOM 645 O O . LYS A 1 83 ? 27.066 -14.802 -13.192 1.00 58.56 83 LYS A O 1
ATOM 650 N N . ARG A 1 84 ? 25.501 -13.192 -13.061 1.00 60.22 84 ARG A N 1
ATOM 651 C CA . ARG A 1 84 ? 25.075 -13.286 -14.470 1.00 60.22 84 ARG A CA 1
ATOM 652 C C . ARG A 1 84 ? 26.101 -12.663 -15.416 1.00 60.22 84 ARG A C 1
ATOM 654 O O . ARG A 1 84 ? 26.462 -13.316 -16.385 1.00 60.22 84 ARG A O 1
ATOM 661 N N . ALA A 1 85 ? 26.640 -11.491 -15.081 1.00 59.00 85 ALA A N 1
ATOM 662 C CA . ALA A 1 85 ? 27.719 -10.846 -15.826 1.00 59.00 85 ALA A CA 1
ATOM 663 C C . ALA A 1 85 ? 28.970 -11.735 -15.888 1.00 59.00 85 ALA A C 1
ATOM 665 O O . ALA A 1 85 ? 29.539 -11.909 -16.954 1.00 59.00 85 ALA A O 1
ATOM 666 N N . ARG A 1 86 ? 29.349 -12.393 -14.780 1.00 62.41 86 ARG A N 1
ATOM 667 C CA . ARG A 1 86 ? 30.459 -13.363 -14.767 1.00 62.41 86 ARG A CA 1
ATOM 668 C C . ARG A 1 86 ? 30.184 -14.607 -15.612 1.00 62.41 86 ARG A C 1
ATOM 670 O O . ARG A 1 86 ? 31.101 -15.090 -16.259 1.00 62.41 86 ARG A O 1
ATOM 677 N N . ARG A 1 87 ? 28.954 -15.138 -15.608 1.00 64.19 87 ARG A N 1
ATOM 678 C CA . ARG A 1 87 ? 28.583 -16.290 -16.452 1.00 64.19 87 ARG A CA 1
ATOM 679 C C . ARG A 1 87 ? 28.608 -15.934 -17.937 1.00 64.19 87 ARG A C 1
ATOM 681 O O . ARG A 1 87 ? 29.180 -16.694 -18.699 1.00 64.19 87 ARG A O 1
ATOM 688 N N . ARG A 1 88 ? 28.079 -14.766 -18.312 1.00 60.34 88 ARG A N 1
ATOM 689 C CA . ARG A 1 88 ? 28.111 -14.270 -19.695 1.00 60.34 88 ARG A CA 1
ATOM 690 C C . ARG A 1 88 ? 29.518 -13.892 -20.149 1.00 60.34 88 ARG A C 1
ATOM 692 O O . ARG A 1 88 ? 29.895 -14.266 -21.243 1.00 60.34 88 ARG A O 1
ATOM 699 N N . ALA A 1 89 ? 30.331 -13.257 -19.302 1.00 61.50 89 ALA A N 1
ATOM 700 C CA . ALA A 1 89 ? 31.744 -13.006 -19.601 1.00 61.50 89 ALA A CA 1
ATOM 701 C C . ALA A 1 89 ? 32.534 -14.315 -19.772 1.00 61.50 89 ALA A C 1
ATOM 703 O O . ALA A 1 89 ? 33.402 -14.404 -20.630 1.00 61.50 89 ALA A O 1
ATOM 704 N N . ALA A 1 90 ? 32.204 -15.354 -18.997 1.00 64.88 90 ALA A N 1
ATOM 705 C CA . ALA A 1 90 ? 32.787 -16.683 -19.162 1.00 64.88 90 ALA A CA 1
ATOM 706 C C . ALA A 1 90 ? 32.282 -17.426 -20.415 1.00 64.88 90 ALA A C 1
ATOM 708 O O . ALA A 1 90 ? 32.955 -18.343 -20.873 1.00 64.88 90 ALA A O 1
ATOM 709 N N . GLU A 1 91 ? 31.115 -17.064 -20.950 1.00 65.25 91 GLU A N 1
ATOM 710 C CA . GLU A 1 91 ? 30.530 -17.626 -22.174 1.00 65.25 91 GLU A CA 1
ATOM 711 C C . GLU A 1 91 ? 31.059 -16.893 -23.418 1.00 65.25 91 GLU A C 1
ATOM 713 O O . GLU A 1 91 ? 31.557 -17.546 -24.326 1.00 65.25 91 GLU A O 1
ATOM 718 N N . ALA A 1 92 ? 31.132 -15.558 -23.377 1.00 60.75 92 ALA A N 1
ATOM 719 C CA . ALA A 1 92 ? 31.798 -14.716 -24.373 1.00 60.75 92 ALA A CA 1
ATOM 720 C C . ALA A 1 92 ? 33.305 -15.006 -24.480 1.00 60.75 92 ALA A C 1
ATOM 722 O O . ALA A 1 92 ? 33.862 -14.992 -25.566 1.00 60.75 92 ALA A O 1
ATOM 723 N N . ALA A 1 93 ? 33.974 -15.351 -23.374 1.00 63.50 93 ALA A N 1
ATOM 724 C CA . ALA A 1 93 ? 35.365 -15.808 -23.414 1.00 63.50 93 ALA A CA 1
ATOM 725 C C . ALA A 1 93 ? 35.537 -17.210 -24.039 1.00 63.50 93 ALA A C 1
ATOM 727 O O . ALA A 1 93 ? 36.659 -17.590 -24.366 1.00 63.50 93 ALA A O 1
ATOM 728 N N . ARG A 1 94 ? 34.459 -18.001 -24.181 1.00 63.34 94 ARG A N 1
ATOM 729 C CA . ARG A 1 94 ? 34.481 -19.318 -24.850 1.00 63.34 94 ARG A CA 1
ATOM 730 C C . ARG A 1 94 ? 34.156 -19.227 -26.339 1.00 63.34 94 ARG A C 1
ATOM 732 O O . ARG A 1 94 ? 34.660 -20.041 -27.104 1.00 63.34 94 ARG A O 1
ATOM 739 N N . THR A 1 95 ? 33.335 -18.268 -26.747 1.00 60.12 95 THR A N 1
ATOM 740 C CA . THR A 1 95 ? 33.039 -17.962 -28.151 1.00 60.12 95 THR A CA 1
ATOM 741 C C . THR A 1 95 ? 33.963 -16.844 -28.626 1.00 60.12 95 THR A C 1
ATOM 743 O O . THR A 1 95 ? 33.683 -15.674 -28.402 1.00 60.12 95 THR A O 1
ATOM 746 N N . HIS A 1 96 ? 35.085 -17.195 -29.256 1.00 55.00 96 HIS A N 1
ATOM 747 C CA . HIS A 1 96 ? 36.034 -16.259 -29.878 1.00 55.00 96 HIS A CA 1
ATOM 748 C C . HIS A 1 96 ? 35.456 -15.638 -31.168 1.00 55.00 96 HIS A C 1
ATOM 750 O O . HIS A 1 96 ? 36.026 -15.783 -32.245 1.00 55.00 96 HIS A O 1
ATOM 756 N N . ASP A 1 97 ? 34.283 -15.017 -31.069 1.00 57.03 97 ASP A N 1
ATOM 757 C CA . ASP A 1 97 ? 33.573 -14.405 -32.189 1.00 57.03 97 ASP A CA 1
ATOM 758 C C . ASP A 1 97 ? 33.676 -12.871 -32.080 1.00 57.03 97 ASP A C 1
ATOM 760 O O . ASP A 1 97 ? 33.116 -12.296 -31.141 1.00 57.03 97 ASP A O 1
ATOM 764 N N . PRO A 1 98 ? 34.435 -12.194 -32.964 1.00 56.03 98 PRO A N 1
ATOM 765 C CA . PRO A 1 98 ? 34.637 -10.745 -32.913 1.00 56.03 98 PRO A CA 1
ATOM 766 C C . PRO A 1 98 ? 33.368 -9.940 -33.247 1.00 56.03 98 PRO A C 1
ATOM 768 O O . PRO A 1 98 ? 33.309 -8.766 -32.888 1.00 56.03 98 PRO A O 1
ATOM 771 N N . ASP A 1 99 ? 32.347 -10.575 -33.837 1.00 50.56 99 ASP A N 1
ATOM 772 C CA . ASP A 1 99 ? 31.053 -9.959 -34.167 1.00 50.56 99 ASP A CA 1
ATOM 773 C C . ASP A 1 99 ? 29.951 -10.258 -33.139 1.00 50.56 99 ASP A C 1
ATOM 775 O O . ASP A 1 99 ? 28.825 -9.770 -33.262 1.00 50.56 99 ASP A O 1
ATOM 779 N N . ALA A 1 100 ? 30.271 -10.962 -32.045 1.00 52.16 100 ALA A N 1
ATOM 780 C CA . ALA A 1 100 ? 29.418 -11.035 -30.858 1.00 52.16 100 ALA A CA 1
ATOM 781 C C . ALA A 1 100 ? 29.461 -9.712 -30.064 1.00 52.16 100 ALA A C 1
ATOM 783 O O . ALA A 1 100 ? 29.595 -9.689 -28.836 1.00 52.16 100 ALA A O 1
ATOM 784 N N . ALA A 1 101 ? 29.370 -8.587 -30.776 1.00 49.78 101 ALA A N 1
ATOM 785 C CA . ALA A 1 101 ? 29.084 -7.291 -30.206 1.00 49.78 101 ALA A CA 1
ATOM 786 C C . ALA A 1 101 ? 27.772 -7.430 -29.433 1.00 49.78 101 ALA A C 1
ATOM 788 O O . ALA A 1 101 ? 26.714 -7.702 -29.999 1.00 49.78 101 ALA A O 1
ATOM 789 N N . ILE A 1 102 ? 27.882 -7.313 -28.110 1.00 52.44 102 ILE A N 1
ATOM 790 C CA . ILE A 1 102 ? 26.769 -7.301 -27.165 1.00 52.44 102 ILE A CA 1
ATOM 791 C C . ILE A 1 102 ? 25.689 -6.402 -27.761 1.00 52.44 102 ILE A C 1
ATOM 793 O O . ILE A 1 102 ? 25.899 -5.193 -27.867 1.00 52.44 102 ILE A O 1
ATOM 797 N N . SER A 1 103 ? 24.561 -6.983 -28.181 1.00 44.66 103 SER A N 1
ATOM 798 C CA . SER A 1 103 ? 23.445 -6.194 -28.689 1.00 44.66 103 SER A CA 1
ATOM 799 C C . SER A 1 103 ? 23.128 -5.123 -27.635 1.00 44.66 103 SER A C 1
ATOM 801 O O . SER A 1 103 ? 22.924 -5.481 -26.469 1.00 44.66 103 SER A O 1
ATOM 803 N N . PRO A 1 104 ? 23.121 -3.823 -27.985 1.00 46.16 104 PRO A N 1
ATOM 804 C CA . PRO A 1 104 ? 23.007 -2.728 -27.015 1.00 46.16 104 PRO A CA 1
ATOM 805 C C . PRO A 1 104 ? 21.706 -2.777 -26.190 1.00 46.16 104 PRO A C 1
ATOM 807 O O . PRO A 1 104 ? 21.612 -2.146 -25.134 1.00 46.16 104 PRO A O 1
ATOM 810 N N . ASP A 1 105 ? 20.741 -3.594 -26.615 1.00 44.06 105 ASP A N 1
ATOM 811 C CA . ASP A 1 105 ? 19.485 -3.873 -25.920 1.00 44.06 105 ASP A CA 1
ATOM 812 C C . ASP A 1 105 ? 19.638 -4.729 -24.631 1.00 44.06 105 ASP A C 1
ATOM 814 O O . ASP A 1 105 ? 18.821 -4.625 -23.717 1.00 44.06 105 ASP A O 1
ATOM 818 N N . ASP A 1 106 ? 20.725 -5.502 -24.454 1.00 43.59 106 ASP A N 1
ATOM 819 C CA . ASP A 1 106 ? 20.960 -6.352 -23.253 1.00 43.59 106 ASP A CA 1
ATOM 820 C C . ASP A 1 106 ? 21.519 -5.565 -22.039 1.00 43.59 106 ASP A C 1
ATOM 822 O O . ASP A 1 106 ? 21.849 -6.137 -20.997 1.00 43.59 106 ASP A O 1
ATOM 826 N N . THR A 1 107 ? 21.609 -4.232 -22.131 1.00 45.72 107 THR A N 1
ATOM 827 C CA . THR A 1 107 ? 21.999 -3.359 -21.004 1.00 45.72 107 THR A CA 1
ATOM 828 C C . THR A 1 107 ? 20.845 -3.057 -20.037 1.00 45.72 107 THR A C 1
ATOM 830 O O . THR A 1 107 ? 21.081 -2.615 -18.908 1.00 45.72 107 THR A O 1
ATOM 833 N N . ARG A 1 108 ? 19.591 -3.332 -20.421 1.00 49.31 108 ARG A N 1
ATOM 834 C CA . ARG A 1 108 ? 18.402 -3.075 -19.591 1.00 49.31 108 ARG A CA 1
ATOM 835 C C . ARG A 1 108 ? 18.066 -4.300 -18.753 1.00 49.31 108 ARG A C 1
ATOM 837 O O . ARG A 1 108 ? 17.616 -5.300 -19.284 1.00 49.31 108 ARG A O 1
ATOM 844 N N . THR A 1 109 ? 18.291 -4.234 -17.439 1.00 50.09 109 THR A N 1
ATOM 845 C CA . THR A 1 109 ? 18.162 -5.343 -16.473 1.00 50.09 109 THR A CA 1
ATOM 846 C C . THR A 1 109 ? 16.725 -5.890 -16.355 1.00 50.09 109 THR A C 1
ATOM 848 O O . THR A 1 109 ? 15.971 -5.451 -15.483 1.00 50.09 109 THR A O 1
ATOM 851 N N . PRO A 1 110 ? 16.348 -6.965 -17.079 1.00 49.25 110 PRO A N 1
ATOM 852 C CA . PRO A 1 110 ? 14.969 -7.474 -17.087 1.00 49.25 110 PRO A CA 1
ATOM 853 C C . PRO A 1 110 ? 14.610 -8.158 -15.756 1.00 49.25 110 PRO A C 1
ATOM 855 O O . PRO A 1 110 ? 13.456 -8.307 -15.358 1.00 49.25 110 PRO A O 1
ATOM 858 N N . GLY A 1 111 ? 15.641 -8.550 -14.997 1.00 49.34 111 GLY A N 1
ATOM 859 C CA . GLY A 1 111 ? 15.491 -9.128 -13.666 1.00 49.34 111 GLY A CA 1
ATOM 860 C C . GLY A 1 111 ? 14.994 -8.141 -12.610 1.00 49.34 111 GLY A C 1
ATOM 861 O O . GLY A 1 111 ? 14.504 -8.597 -11.580 1.00 49.34 111 GLY A O 1
ATOM 862 N N . ALA A 1 112 ? 15.098 -6.826 -12.841 1.00 56.50 112 ALA A N 1
ATOM 863 C CA . ALA A 1 112 ? 14.715 -5.845 -11.836 1.00 56.50 112 ALA A CA 1
ATOM 864 C C . ALA A 1 112 ? 13.209 -5.781 -11.620 1.00 56.50 112 ALA A C 1
ATOM 866 O O . ALA A 1 112 ? 12.732 -5.842 -10.490 1.00 56.50 112 ALA A O 1
ATOM 867 N N . ASP A 1 113 ? 12.472 -5.759 -12.720 1.00 66.19 113 ASP A N 1
ATOM 868 C CA . ASP A 1 113 ? 11.033 -5.533 -12.690 1.00 66.19 113 ASP A CA 1
ATOM 869 C C . ASP A 1 113 ? 10.287 -6.758 -12.153 1.00 66.19 113 ASP A C 1
ATOM 871 O O . ASP A 1 113 ? 9.294 -6.631 -11.441 1.00 66.19 113 ASP A O 1
ATOM 875 N N . THR A 1 114 ? 10.808 -7.963 -12.411 1.00 69.25 114 THR A N 1
ATOM 876 C CA . THR A 1 114 ? 10.269 -9.194 -11.808 1.00 69.25 114 THR A CA 1
ATOM 877 C C . THR A 1 114 ? 10.451 -9.237 -10.292 1.00 69.25 114 THR A C 1
ATOM 879 O O . THR A 1 114 ? 9.543 -9.679 -9.590 1.00 69.25 114 THR A O 1
ATOM 882 N N . LEU A 1 115 ? 11.590 -8.766 -9.774 1.00 74.00 115 LEU A N 1
ATOM 883 C CA . LEU A 1 115 ? 11.839 -8.709 -8.334 1.00 74.00 115 LEU A CA 1
ATOM 884 C C . LEU A 1 115 ? 10.999 -7.622 -7.668 1.00 74.00 115 LEU A C 1
ATOM 886 O O . LEU A 1 115 ? 10.372 -7.903 -6.650 1.00 74.00 115 LEU A O 1
ATOM 890 N N . ASP A 1 116 ? 10.929 -6.431 -8.264 1.00 78.69 116 ASP A N 1
ATOM 891 C CA . ASP A 1 116 ? 10.090 -5.337 -7.770 1.00 78.69 116 ASP A CA 1
ATOM 892 C C . ASP A 1 116 ? 8.623 -5.779 -7.704 1.00 78.69 116 ASP A C 1
ATOM 894 O O . ASP A 1 116 ? 7.963 -5.583 -6.686 1.00 78.69 116 ASP A O 1
ATOM 898 N N . LEU A 1 117 ? 8.128 -6.480 -8.731 1.00 81.69 117 LEU A N 1
ATOM 899 C CA . LEU A 1 117 ? 6.761 -7.002 -8.757 1.00 81.69 117 LEU A CA 1
ATOM 900 C C . LEU A 1 117 ? 6.513 -8.091 -7.700 1.00 81.69 117 LEU A C 1
ATOM 902 O O . LEU A 1 117 ? 5.454 -8.104 -7.072 1.00 81.69 117 LEU A O 1
ATOM 906 N N . VAL A 1 118 ? 7.470 -8.997 -7.469 1.00 83.75 118 VAL A N 1
ATOM 907 C CA . VAL A 1 118 ? 7.372 -10.010 -6.400 1.00 83.75 118 VAL A CA 1
ATOM 908 C C . VAL A 1 118 ? 7.381 -9.354 -5.019 1.00 83.75 118 VAL A C 1
ATOM 910 O O . VAL A 1 118 ? 6.599 -9.749 -4.156 1.00 83.75 118 VAL A O 1
ATOM 913 N N . LEU A 1 119 ? 8.214 -8.334 -4.813 1.00 85.38 119 LEU A N 1
ATOM 914 C CA . LEU A 1 119 ? 8.268 -7.580 -3.563 1.00 85.38 119 LEU A CA 1
ATOM 915 C C . LEU A 1 119 ? 6.981 -6.779 -3.327 1.00 85.38 119 LEU A C 1
ATOM 917 O O . LEU A 1 119 ? 6.460 -6.804 -2.215 1.00 85.38 119 LEU A O 1
ATOM 921 N N . ILE A 1 120 ? 6.420 -6.145 -4.364 1.00 88.31 120 ILE A N 1
ATOM 922 C CA . ILE A 1 120 ? 5.113 -5.471 -4.298 1.00 88.31 120 ILE A CA 1
ATOM 923 C C . ILE A 1 120 ? 4.024 -6.471 -3.898 1.00 88.31 120 ILE A C 1
ATOM 925 O O . ILE A 1 120 ? 3.240 -6.196 -2.993 1.00 88.31 120 ILE A O 1
ATOM 929 N N . ARG A 1 121 ? 3.993 -7.659 -4.516 1.00 90.19 121 ARG A N 1
ATOM 930 C CA . ARG A 1 121 ? 3.032 -8.720 -4.169 1.00 90.19 121 ARG A CA 1
ATOM 931 C C . ARG A 1 121 ? 3.198 -9.200 -2.730 1.00 90.19 121 ARG A C 1
ATOM 933 O O . ARG A 1 121 ? 2.208 -9.316 -2.016 1.00 90.19 121 ARG A O 1
ATOM 940 N N . GLY A 1 122 ? 4.434 -9.441 -2.290 1.00 90.00 122 GLY A N 1
ATOM 941 C CA . GLY A 1 122 ? 4.728 -9.824 -0.908 1.00 90.00 122 GLY A CA 1
ATOM 942 C C . GLY A 1 122 ? 4.272 -8.763 0.097 1.00 90.00 122 GLY A C 1
ATOM 943 O O . GLY A 1 122 ? 3.652 -9.094 1.104 1.00 90.00 122 GLY A O 1
ATOM 944 N N . ALA A 1 123 ? 4.497 -7.487 -0.214 1.00 91.88 123 ALA A N 1
ATOM 945 C CA . ALA A 1 123 ? 4.035 -6.368 0.597 1.00 91.88 123 ALA A CA 1
ATOM 946 C C . ALA A 1 123 ? 2.498 -6.268 0.647 1.00 91.88 123 ALA A C 1
ATOM 948 O O . ALA A 1 123 ? 1.943 -6.079 1.726 1.00 91.88 123 ALA A O 1
ATOM 949 N N . LEU A 1 124 ? 1.796 -6.484 -0.473 1.00 92.38 124 LEU A N 1
ATOM 950 C CA . LEU A 1 124 ? 0.327 -6.534 -0.495 1.00 92.38 124 LEU A CA 1
ATOM 951 C C . LEU A 1 124 ? -0.227 -7.699 0.340 1.00 92.38 124 LEU A C 1
ATOM 953 O O . LEU A 1 124 ? -1.225 -7.532 1.032 1.00 92.38 124 LEU A O 1
ATOM 957 N N . VAL A 1 125 ? 0.431 -8.862 0.336 1.00 93.69 125 VAL A N 1
ATOM 958 C CA . VAL A 1 125 ? 0.046 -9.994 1.200 1.00 93.69 125 VAL A CA 1
ATOM 959 C C . VAL A 1 125 ? 0.212 -9.646 2.681 1.00 93.69 125 VAL A C 1
ATOM 961 O O . VAL A 1 125 ? -0.666 -9.969 3.482 1.00 93.69 125 VAL A O 1
ATOM 964 N N . LEU A 1 126 ? 1.296 -8.955 3.048 1.00 92.81 126 LEU A N 1
ATOM 965 C CA . LEU A 1 126 ? 1.496 -8.466 4.416 1.00 92.81 126 LEU A CA 1
ATOM 966 C C . LEU A 1 126 ? 0.413 -7.461 4.828 1.00 92.81 126 LEU A C 1
ATOM 968 O O . LEU A 1 126 ? -0.081 -7.541 5.950 1.00 92.81 126 LEU A O 1
ATOM 972 N N . GLU A 1 127 ? -0.009 -6.572 3.926 1.00 93.19 127 GLU A N 1
ATOM 973 C CA . GLU A 1 127 ? -1.114 -5.639 4.183 1.00 93.19 127 GLU A CA 1
ATOM 974 C C . GLU A 1 127 ? -2.449 -6.364 4.395 1.00 93.19 127 GLU A C 1
ATOM 976 O O . GLU A 1 127 ? -3.182 -6.041 5.331 1.00 93.19 127 GLU A O 1
ATOM 981 N N . ILE A 1 128 ? -2.753 -7.387 3.589 1.00 93.81 128 ILE A N 1
ATOM 982 C CA . ILE A 1 128 ? -3.956 -8.217 3.773 1.00 93.81 128 ILE A CA 1
ATOM 983 C C . ILE A 1 128 ? -3.912 -8.912 5.139 1.00 93.81 128 ILE A C 1
ATOM 985 O O . ILE A 1 128 ? -4.900 -8.881 5.873 1.00 93.81 128 ILE A O 1
ATOM 989 N N . ALA A 1 129 ? -2.769 -9.502 5.506 1.00 93.56 129 ALA A N 1
ATOM 990 C CA . ALA A 1 129 ? -2.591 -10.175 6.791 1.00 93.56 129 ALA A CA 1
ATOM 991 C C . ALA A 1 129 ? -2.714 -9.207 7.980 1.00 93.56 129 ALA A C 1
ATOM 993 O O . ALA A 1 129 ? -3.344 -9.544 8.980 1.00 93.56 129 ALA A O 1
ATOM 994 N N . CYS A 1 130 ? -2.162 -7.998 7.857 1.00 93.06 130 CYS A N 1
ATOM 995 C CA . CYS A 1 130 ? -2.291 -6.928 8.844 1.00 93.06 130 CYS A CA 1
ATOM 996 C C . CYS A 1 130 ? -3.761 -6.559 9.082 1.00 93.06 130 CYS A C 1
ATOM 998 O O . CYS A 1 130 ? -4.252 -6.649 10.207 1.00 93.06 130 CYS A O 1
ATOM 1000 N N . HIS A 1 131 ? -4.493 -6.220 8.017 1.00 90.94 131 HIS A N 1
ATOM 1001 C CA . HIS A 1 131 ? -5.882 -5.773 8.128 1.00 90.94 131 HIS A CA 1
ATOM 1002 C C . HIS A 1 131 ? -6.832 -6.906 8.552 1.00 90.94 131 HIS A C 1
ATOM 1004 O O . HIS A 1 131 ? -7.731 -6.683 9.362 1.00 90.94 131 HIS A O 1
ATOM 1010 N N . ALA A 1 132 ? -6.605 -8.142 8.096 1.00 91.88 132 ALA A N 1
ATOM 1011 C CA . ALA A 1 132 ? -7.325 -9.314 8.603 1.00 91.88 132 ALA A CA 1
ATOM 1012 C C . ALA A 1 132 ? -7.035 -9.570 10.096 1.00 91.88 132 ALA A C 1
ATOM 1014 O O . ALA A 1 132 ? -7.927 -9.943 10.865 1.00 91.88 132 ALA A O 1
ATOM 1015 N N . GLY A 1 133 ? -5.794 -9.320 10.517 1.00 89.81 133 GLY A N 1
ATOM 1016 C CA . GLY A 1 133 ? -5.369 -9.371 11.909 1.00 89.81 133 GLY A CA 1
ATOM 1017 C C . GLY A 1 133 ? -6.056 -8.322 12.778 1.00 89.81 133 GLY A C 1
ATOM 1018 O O . GLY A 1 133 ? -6.564 -8.663 13.843 1.00 89.81 133 GLY A O 1
ATOM 1019 N N . TYR A 1 134 ? -6.170 -7.078 12.303 1.00 90.00 134 TYR A N 1
ATOM 1020 C CA . TYR A 1 134 ? -6.940 -6.029 12.982 1.00 90.00 134 TYR A CA 1
ATOM 1021 C C . TYR A 1 134 ? -8.413 -6.384 13.138 1.00 90.00 134 TYR A C 1
ATOM 1023 O O . TYR A 1 134 ? -8.965 -6.197 14.221 1.00 90.00 134 TYR A O 1
ATOM 1031 N N . ALA A 1 135 ? -9.031 -6.966 12.107 1.00 88.06 135 ALA A N 1
ATOM 1032 C CA . ALA A 1 135 ? -10.407 -7.447 12.197 1.00 88.06 135 ALA A CA 1
ATOM 1033 C C . ALA A 1 135 ? -10.573 -8.564 13.246 1.00 88.06 135 ALA A C 1
ATOM 1035 O O . ALA A 1 135 ? -11.639 -8.701 13.830 1.00 88.06 135 ALA A O 1
ATOM 1036 N N . SER A 1 136 ? -9.529 -9.350 13.517 1.00 85.50 136 SER A N 1
ATOM 1037 C CA . SER A 1 136 ? -9.574 -10.473 14.468 1.00 85.50 136 SER A CA 1
ATOM 1038 C C . SER A 1 136 ? -9.071 -10.111 15.874 1.00 85.50 136 SER A C 1
ATOM 1040 O O . SER A 1 136 ? -9.231 -10.894 16.815 1.00 85.50 136 SER A O 1
ATOM 1042 N N . ALA A 1 137 ? -8.447 -8.943 16.040 1.00 84.31 137 ALA A N 1
ATOM 1043 C CA . ALA A 1 137 ? -7.786 -8.543 17.273 1.00 84.31 137 ALA A CA 1
ATOM 1044 C C . ALA A 1 137 ? -8.806 -8.172 18.360 1.00 84.31 137 ALA A C 1
ATOM 1046 O O . ALA A 1 137 ? -9.489 -7.153 18.281 1.00 84.31 137 ALA A O 1
ATOM 1047 N N . ARG A 1 138 ? -8.868 -8.994 19.414 1.00 77.62 138 ARG A N 1
ATOM 1048 C CA . ARG A 1 138 ? -9.692 -8.746 20.615 1.00 77.62 138 ARG A CA 1
ATOM 1049 C C . ARG A 1 138 ? -8.939 -8.040 21.744 1.00 77.62 138 ARG A C 1
ATOM 1051 O O . ARG A 1 138 ? -9.553 -7.621 22.718 1.00 77.62 138 ARG A O 1
ATOM 1058 N N . HIS A 1 139 ? -7.619 -7.914 21.622 1.00 83.75 139 HIS A N 1
ATOM 1059 C CA . HIS A 1 139 ? -6.750 -7.302 22.626 1.00 83.75 139 HIS A CA 1
ATOM 1060 C C . HIS A 1 139 ? -5.747 -6.362 21.958 1.00 83.75 139 HIS A C 1
ATOM 1062 O O . HIS A 1 139 ? -5.228 -6.672 20.881 1.00 83.75 139 HIS A O 1
ATOM 1068 N N . GLY A 1 140 ? -5.409 -5.266 22.642 1.00 82.56 140 GLY A N 1
ATOM 1069 C CA . GLY A 1 140 ? -4.475 -4.259 22.137 1.00 82.56 140 GLY A CA 1
ATOM 1070 C C . GLY A 1 140 ? -3.108 -4.828 21.739 1.00 82.56 140 GLY A C 1
ATOM 1071 O O . GLY A 1 140 ? -2.577 -4.461 20.702 1.00 82.56 140 GLY A O 1
ATOM 1072 N N . GLY A 1 141 ? -2.556 -5.797 22.479 1.00 86.12 141 GLY A N 1
ATOM 1073 C CA . GLY A 1 141 ? -1.256 -6.399 22.136 1.00 86.12 141 GLY A CA 1
ATOM 1074 C C . GLY A 1 141 ? -1.237 -7.117 20.777 1.00 86.12 141 GLY A C 1
ATOM 1075 O O . GLY A 1 141 ? -0.272 -7.004 20.025 1.00 86.12 141 GLY A O 1
ATOM 1076 N N . VAL A 1 142 ? -2.331 -7.800 20.423 1.00 88.06 142 VAL A N 1
ATOM 1077 C CA . VAL A 1 142 ? -2.483 -8.446 19.107 1.00 88.06 142 VAL A CA 1
ATOM 1078 C C . VAL A 1 142 ? -2.575 -7.383 18.012 1.00 88.06 142 VAL A C 1
ATOM 1080 O O . VAL A 1 142 ? -1.970 -7.525 16.953 1.00 88.06 142 VAL A O 1
ATOM 1083 N N . PHE A 1 143 ? -3.260 -6.277 18.304 1.00 88.38 143 PHE A N 1
ATOM 1084 C CA . PHE A 1 143 ? -3.320 -5.112 17.430 1.00 88.38 143 PHE A CA 1
ATOM 1085 C C . PHE A 1 143 ? -1.927 -4.509 17.179 1.00 88.38 143 PHE A C 1
ATOM 1087 O O . PHE A 1 143 ? -1.540 -4.300 16.033 1.00 88.38 143 PHE A O 1
ATOM 1094 N N . PHE A 1 144 ? -1.112 -4.325 18.222 1.00 89.50 144 PHE A N 1
ATOM 1095 C CA . PHE A 1 144 ? 0.285 -3.891 18.085 1.00 89.50 144 PHE A CA 1
ATOM 1096 C C . PHE A 1 144 ? 1.103 -4.830 17.188 1.00 89.50 144 PHE A C 1
ATOM 1098 O O . PHE A 1 144 ? 1.785 -4.369 16.273 1.00 89.50 144 PHE A O 1
ATOM 1105 N N . ALA A 1 145 ? 1.005 -6.144 17.410 1.00 90.62 145 ALA A N 1
ATOM 1106 C CA . ALA A 1 145 ? 1.743 -7.136 16.631 1.00 90.62 145 ALA A CA 1
ATOM 1107 C C . ALA A 1 145 ? 1.400 -7.076 15.133 1.00 90.62 145 ALA A C 1
ATOM 1109 O O . ALA A 1 145 ? 2.300 -7.072 14.289 1.00 90.62 145 ALA A O 1
ATOM 1110 N N . PHE A 1 146 ? 0.112 -6.965 14.793 1.00 91.81 146 PHE A N 1
ATOM 1111 C CA . PHE A 1 146 ? -0.309 -6.804 13.400 1.00 91.81 146 PHE A CA 1
ATOM 1112 C C . PHE A 1 146 ? 0.076 -5.441 12.817 1.00 91.81 146 PHE A C 1
ATOM 1114 O O . PHE A 1 146 ? 0.413 -5.379 11.640 1.00 91.81 146 PHE A O 1
ATOM 1121 N N . GLY A 1 147 ? 0.146 -4.376 13.624 1.00 88.94 147 GLY A N 1
ATOM 1122 C CA . GLY A 1 147 ? 0.692 -3.089 13.179 1.00 88.94 147 GLY A CA 1
ATOM 1123 C C . GLY A 1 147 ? 2.152 -3.160 12.748 1.00 88.94 147 GLY A C 1
ATOM 1124 O O . GLY A 1 147 ? 2.509 -2.614 11.702 1.00 88.94 147 GLY A O 1
ATOM 1125 N N . PHE A 1 148 ? 2.985 -3.916 13.465 1.00 90.19 148 PHE A N 1
ATOM 1126 C CA . PHE A 1 148 ? 4.353 -4.183 13.012 1.00 90.19 148 PHE A CA 1
ATOM 1127 C C . PHE A 1 148 ? 4.397 -4.998 11.728 1.00 90.19 148 PHE A C 1
ATOM 1129 O O . PHE A 1 148 ? 5.189 -4.695 10.835 1.00 90.19 148 PHE A O 1
ATOM 1136 N N . LEU A 1 149 ? 3.519 -5.995 11.604 1.00 90.00 149 LEU A N 1
ATOM 1137 C CA . LEU A 1 149 ? 3.407 -6.776 10.378 1.00 90.00 149 LEU A CA 1
ATOM 1138 C C . LEU A 1 149 ? 3.034 -5.882 9.182 1.00 90.00 149 LEU A C 1
ATOM 1140 O O . LEU A 1 149 ? 3.678 -5.955 8.135 1.00 90.00 149 LEU A O 1
ATOM 1144 N N . GLY A 1 150 ? 2.062 -4.983 9.363 1.00 87.75 150 GLY A N 1
ATOM 1145 C CA . GLY A 1 150 ? 1.644 -4.002 8.360 1.00 87.75 150 GLY A CA 1
ATOM 1146 C C . GLY A 1 150 ? 2.731 -2.993 8.003 1.00 87.75 150 GLY A C 1
ATOM 1147 O O . GLY A 1 150 ? 2.883 -2.626 6.842 1.00 87.75 150 GLY A O 1
ATOM 1148 N N . ALA A 1 151 ? 3.578 -2.593 8.953 1.00 89.56 151 ALA A N 1
ATOM 1149 C CA . ALA A 1 151 ? 4.718 -1.734 8.644 1.00 89.56 151 ALA A CA 1
ATOM 1150 C C . ALA A 1 151 ? 5.706 -2.385 7.654 1.00 89.56 151 ALA A C 1
ATOM 1152 O O . ALA A 1 151 ? 6.327 -1.662 6.871 1.00 89.56 151 ALA A O 1
ATOM 1153 N N . GLY A 1 152 ? 5.774 -3.720 7.592 1.00 86.31 152 GLY A N 1
ATOM 1154 C CA . GLY A 1 152 ? 6.468 -4.457 6.530 1.00 86.31 152 GLY A CA 1
ATOM 1155 C C . GLY A 1 152 ? 5.898 -4.218 5.122 1.00 86.31 152 GLY A C 1
ATOM 1156 O O . GLY A 1 152 ? 6.653 -4.144 4.155 1.00 86.31 152 GLY A O 1
ATOM 1157 N N . GLY A 1 153 ? 4.582 -4.024 4.998 1.00 87.00 153 GLY A N 1
ATOM 1158 C CA . GLY A 1 153 ? 3.885 -3.756 3.732 1.00 87.00 153 GLY A CA 1
ATOM 1159 C C . GLY A 1 153 ? 4.182 -2.381 3.114 1.00 87.00 153 GLY A C 1
ATOM 1160 O O . GLY A 1 153 ? 4.014 -2.175 1.912 1.00 87.00 153 GLY A O 1
ATOM 1161 N N . SER A 1 154 ? 4.731 -1.453 3.900 1.00 86.81 154 SER A N 1
ATOM 1162 C CA . SER A 1 154 ? 5.023 -0.073 3.476 1.00 86.81 154 SER A CA 1
ATOM 1163 C C . SER A 1 154 ? 6.007 0.065 2.305 1.00 86.81 154 SER A C 1
ATOM 1165 O O . SER A 1 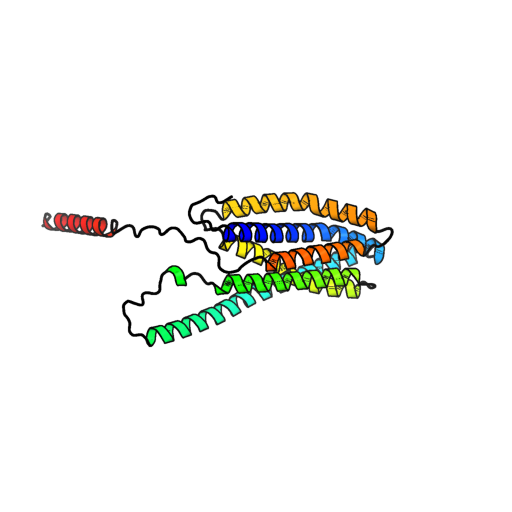154 ? 6.041 1.102 1.640 1.00 86.81 154 SER A O 1
ATOM 1167 N N . ILE A 1 155 ? 6.792 -0.979 2.029 1.00 88.69 155 ILE A N 1
ATOM 1168 C CA . ILE A 1 155 ? 7.780 -1.033 0.944 1.00 88.69 155 ILE A CA 1
ATOM 1169 C C . ILE A 1 155 ? 7.095 -0.954 -0.435 1.00 88.69 155 ILE A C 1
ATOM 1171 O O . ILE A 1 155 ? 7.704 -0.509 -1.407 1.00 88.69 155 ILE A O 1
ATOM 1175 N N . ALA A 1 156 ? 5.823 -1.350 -0.546 1.00 88.62 156 ALA A N 1
ATOM 1176 C CA . ALA A 1 156 ? 5.112 -1.367 -1.823 1.00 88.62 156 ALA A CA 1
ATOM 1177 C C . ALA A 1 156 ? 5.064 0.011 -2.511 1.00 88.62 156 ALA A C 1
ATOM 1179 O O . ALA A 1 156 ? 5.238 0.079 -3.725 1.00 88.62 156 ALA A O 1
ATOM 1180 N N . LEU A 1 157 ? 4.887 1.109 -1.764 1.00 89.44 157 LEU A N 1
ATOM 1181 C CA . LEU A 1 157 ? 4.811 2.465 -2.333 1.00 89.44 157 LEU A CA 1
ATOM 1182 C C . LEU A 1 157 ? 6.101 2.901 -3.055 1.00 89.44 157 LEU A C 1
ATOM 1184 O O . LEU A 1 157 ? 6.019 3.244 -4.236 1.00 89.44 157 LEU A O 1
ATOM 1188 N N . PRO A 1 158 ? 7.292 2.887 -2.423 1.00 87.44 158 PRO A N 1
ATOM 1189 C CA . PRO A 1 158 ? 8.525 3.250 -3.120 1.00 87.44 158 PRO A CA 1
ATOM 1190 C C . PRO A 1 158 ? 8.854 2.298 -4.280 1.00 87.44 158 PRO A C 1
ATOM 1192 O O . PRO A 1 158 ? 9.378 2.752 -5.296 1.00 87.44 158 PRO A O 1
ATOM 1195 N N . LEU A 1 159 ? 8.504 1.009 -4.184 1.00 86.12 159 LEU A N 1
ATOM 1196 C CA . LEU A 1 159 ? 8.680 0.062 -5.293 1.00 86.12 159 LEU A CA 1
ATOM 1197 C C . LEU A 1 159 ? 7.755 0.363 -6.476 1.00 86.12 159 LEU A C 1
ATOM 1199 O O . LEU A 1 159 ? 8.201 0.309 -7.616 1.00 86.12 159 LEU A O 1
ATOM 1203 N N . LEU A 1 160 ? 6.495 0.725 -6.226 1.00 88.31 160 LEU A N 1
ATOM 1204 C CA . LEU A 1 160 ? 5.554 1.132 -7.272 1.00 88.31 160 LEU A CA 1
ATOM 1205 C C . LEU A 1 160 ? 5.991 2.435 -7.945 1.00 88.31 160 LEU A C 1
ATOM 1207 O O . LEU A 1 160 ? 5.925 2.528 -9.167 1.00 88.31 160 LEU A O 1
ATOM 1211 N N 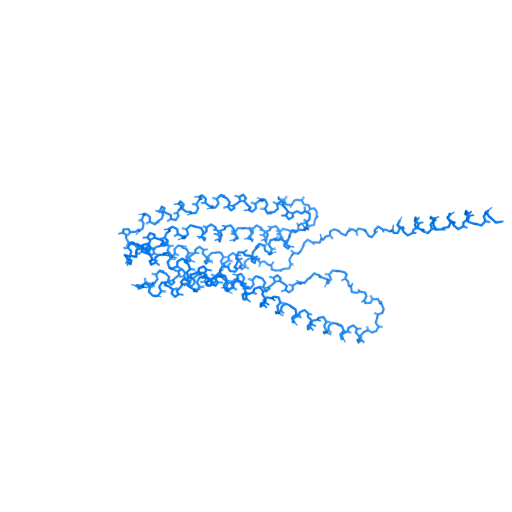. GLN A 1 161 ? 6.485 3.412 -7.179 1.00 86.19 161 GLN A N 1
ATOM 1212 C CA . GLN A 1 161 ? 7.043 4.655 -7.727 1.00 86.19 161 GLN A CA 1
ATOM 1213 C C . GLN A 1 161 ? 8.286 4.390 -8.588 1.00 86.19 161 GLN A C 1
ATOM 1215 O O . GLN A 1 161 ? 8.408 4.946 -9.677 1.00 86.19 161 GLN A O 1
ATOM 1220 N N . SER A 1 162 ? 9.172 3.500 -8.132 1.00 83.62 162 SER A N 1
ATOM 1221 C CA . SER A 1 162 ? 10.342 3.047 -8.894 1.00 83.62 162 SER A CA 1
ATOM 1222 C C . SER A 1 162 ? 9.937 2.313 -10.177 1.00 83.62 162 SER A C 1
ATOM 1224 O O . SER A 1 162 ? 10.451 2.596 -11.255 1.00 83.62 162 SER A O 1
ATOM 1226 N N . ALA A 1 163 ? 8.965 1.403 -10.103 1.00 81.44 163 ALA A N 1
ATOM 1227 C CA . ALA A 1 163 ? 8.490 0.670 -11.269 1.00 81.44 163 ALA A CA 1
ATOM 1228 C C . ALA A 1 163 ? 7.803 1.601 -12.284 1.00 81.44 163 ALA A C 1
ATOM 1230 O O . ALA A 1 163 ? 8.060 1.496 -13.482 1.00 81.44 163 ALA A O 1
ATOM 1231 N N . LEU A 1 164 ? 6.993 2.556 -11.818 1.00 80.81 164 LEU A N 1
ATOM 1232 C CA . LEU A 1 164 ? 6.360 3.578 -12.654 1.00 80.81 164 LEU A CA 1
ATOM 1233 C C . LEU A 1 164 ? 7.393 4.445 -13.385 1.00 80.81 164 LEU A C 1
ATOM 1235 O O . LEU A 1 164 ? 7.252 4.662 -14.588 1.00 80.81 164 LEU A O 1
ATOM 1239 N N . SER A 1 165 ? 8.441 4.905 -12.692 1.00 79.88 165 SER A N 1
ATOM 1240 C CA . SER A 1 165 ? 9.483 5.738 -13.305 1.00 79.88 165 SER A CA 1
ATOM 1241 C C . SER A 1 165 ? 10.357 4.970 -14.297 1.00 79.88 165 SER A C 1
ATOM 1243 O O . SER A 1 165 ? 10.795 5.556 -15.279 1.00 79.88 165 SER A O 1
ATOM 1245 N N . LYS A 1 166 ? 10.555 3.659 -14.113 1.00 74.56 166 LYS A N 1
ATOM 1246 C CA . LYS A 1 166 ? 11.267 2.805 -15.084 1.00 74.56 166 LYS A CA 1
ATOM 1247 C C . LYS A 1 166 ? 10.500 2.591 -16.392 1.00 74.56 166 LYS A C 1
ATOM 1249 O O . LYS A 1 166 ? 11.119 2.424 -17.437 1.00 74.56 166 LYS A O 1
ATOM 1254 N N . HIS A 1 167 ? 9.166 2.579 -16.348 1.00 70.69 167 HIS A N 1
ATOM 1255 C CA . HIS A 1 167 ? 8.323 2.321 -17.526 1.00 70.69 167 HIS A CA 1
ATOM 1256 C C . HIS A 1 167 ? 8.080 3.569 -18.392 1.00 70.69 167 HIS A C 1
ATOM 1258 O O . HIS A 1 167 ? 7.521 3.464 -19.485 1.00 70.69 167 HIS A O 1
ATOM 1264 N N . VAL A 1 168 ? 8.479 4.754 -17.923 1.00 69.25 168 VAL A N 1
ATOM 1265 C CA . VAL A 1 168 ? 8.356 6.017 -18.655 1.00 69.25 168 VAL A CA 1
ATOM 1266 C C . VAL A 1 168 ? 9.760 6.566 -18.878 1.00 69.25 168 VAL A C 1
ATOM 1268 O O . VAL A 1 168 ? 10.462 6.855 -17.918 1.00 69.25 168 VAL A O 1
ATOM 1271 N N . GLY A 1 169 ? 10.182 6.692 -20.141 1.00 64.38 169 GLY A N 1
ATOM 1272 C CA . GLY A 1 169 ? 11.506 7.223 -20.488 1.00 64.38 169 GLY A CA 1
ATOM 1273 C C . GLY A 1 169 ? 11.800 8.572 -19.816 1.00 64.38 169 GLY A C 1
ATOM 1274 O O . GLY A 1 169 ? 10.871 9.326 -19.509 1.00 64.38 169 GLY A O 1
ATOM 1275 N N . ALA A 1 170 ? 13.088 8.865 -19.597 1.00 67.00 170 ALA A N 1
ATOM 1276 C CA . ALA A 1 170 ? 13.569 9.990 -18.783 1.00 67.00 170 ALA A CA 1
ATOM 1277 C C . ALA A 1 170 ? 12.896 11.337 -19.119 1.00 67.00 170 ALA A C 1
ATOM 1279 O O . ALA A 1 170 ? 12.552 12.092 -18.210 1.00 67.00 170 ALA A O 1
ATOM 1280 N N . ASP A 1 171 ? 12.585 11.577 -20.395 1.00 71.94 171 ASP A N 1
ATOM 1281 C CA . ASP A 1 171 ? 11.953 12.811 -20.881 1.00 71.94 171 ASP A CA 1
ATOM 1282 C C . ASP A 1 171 ? 10.532 13.065 -20.356 1.00 71.94 171 ASP A C 1
ATOM 1284 O O . ASP A 1 171 ? 10.051 14.198 -20.365 1.00 71.94 171 ASP A O 1
ATOM 1288 N N . ARG A 1 172 ? 9.814 12.029 -19.901 1.00 76.75 172 ARG A N 1
ATOM 1289 C CA . ARG A 1 172 ? 8.402 12.140 -19.476 1.00 76.75 172 ARG A CA 1
ATOM 1290 C C . ARG A 1 172 ? 8.172 11.769 -18.014 1.00 76.75 172 ARG A C 1
ATOM 1292 O O . ARG A 1 172 ? 7.026 11.783 -17.558 1.00 76.75 172 ARG A O 1
ATOM 1299 N N . VAL A 1 173 ? 9.237 11.498 -17.254 1.00 82.12 173 VAL A N 1
ATOM 1300 C CA . VAL A 1 173 ? 9.147 11.171 -15.820 1.00 82.12 173 VAL A CA 1
ATOM 1301 C C . VAL A 1 173 ? 8.498 12.319 -15.038 1.00 82.12 173 VAL A C 1
ATOM 1303 O O . VAL A 1 173 ? 7.631 12.072 -14.203 1.00 82.12 173 VAL A O 1
ATOM 1306 N N . GLY A 1 174 ? 8.814 13.578 -15.365 1.00 84.19 174 GLY A N 1
ATOM 1307 C CA . GLY A 1 174 ? 8.190 14.746 -14.727 1.00 84.19 174 GLY A CA 1
ATOM 1308 C C . GLY A 1 174 ? 6.670 14.820 -14.937 1.00 84.19 174 GLY A C 1
ATOM 1309 O O . GLY A 1 174 ? 5.925 15.077 -13.992 1.00 84.19 174 GLY A O 1
ATOM 1310 N N . GLN A 1 175 ? 6.188 14.515 -16.148 1.00 86.75 175 GLN A N 1
ATOM 1311 C CA . GLN A 1 175 ? 4.751 14.484 -16.455 1.00 86.75 175 GLN A CA 1
ATOM 1312 C C . GLN A 1 175 ? 4.035 13.347 -15.716 1.00 86.75 175 GLN A C 1
ATOM 1314 O O . GLN A 1 175 ? 2.924 13.538 -15.219 1.00 86.75 175 GLN A O 1
ATOM 1319 N N . LEU A 1 176 ? 4.671 12.174 -15.619 1.00 85.88 176 LEU A N 1
ATOM 1320 C CA . LEU A 1 176 ? 4.140 11.042 -14.860 1.00 85.88 176 LEU A CA 1
ATOM 1321 C C . LEU A 1 176 ? 4.016 11.383 -13.373 1.00 85.88 176 LEU A C 1
ATOM 1323 O O . LEU A 1 176 ? 2.956 11.178 -12.787 1.00 85.88 176 LEU A O 1
ATOM 1327 N N . LEU A 1 177 ? 5.076 11.929 -12.773 1.00 87.06 177 LEU A N 1
ATOM 1328 C CA . LEU A 1 177 ? 5.083 12.308 -11.360 1.00 87.06 177 LEU A CA 1
ATOM 1329 C C . LEU A 1 177 ? 4.054 13.406 -11.065 1.00 87.06 177 LEU A C 1
ATOM 1331 O O . LEU A 1 177 ? 3.356 13.324 -10.055 1.00 87.06 177 LEU A O 1
ATOM 1335 N N . GLY A 1 178 ? 3.884 14.374 -11.971 1.00 90.38 178 GLY A N 1
ATOM 1336 C CA . GLY A 1 178 ? 2.823 15.380 -11.880 1.00 90.38 178 GLY A CA 1
ATOM 1337 C C . GLY A 1 178 ? 1.418 14.767 -11.913 1.00 90.38 178 GLY A C 1
ATOM 1338 O O . GLY A 1 178 ? 0.588 15.071 -11.057 1.00 90.38 178 GLY A O 1
ATOM 1339 N N . ALA A 1 179 ? 1.154 13.844 -12.845 1.00 91.12 179 ALA A N 1
ATOM 1340 C CA . ALA A 1 179 ? -0.129 13.139 -12.917 1.00 91.12 179 ALA A CA 1
ATOM 1341 C C . ALA A 1 179 ? -0.396 12.284 -11.664 1.00 91.12 179 ALA A C 1
ATOM 1343 O O . ALA A 1 179 ? -1.503 12.300 -11.123 1.00 91.12 179 ALA A O 1
ATOM 1344 N N . MET A 1 180 ? 0.622 11.583 -11.159 1.00 90.94 180 MET A N 1
ATOM 1345 C CA . MET A 1 180 ? 0.526 10.813 -9.917 1.00 90.94 180 MET A CA 1
ATOM 1346 C C . MET A 1 180 ? 0.266 11.709 -8.705 1.00 90.94 180 MET A C 1
ATOM 1348 O O . MET A 1 180 ? -0.521 11.335 -7.837 1.00 90.94 180 MET A O 1
ATOM 1352 N N . ALA A 1 181 ? 0.871 12.898 -8.642 1.00 90.88 181 ALA A N 1
ATOM 1353 C CA . ALA A 1 181 ? 0.604 13.864 -7.581 1.00 90.88 181 ALA A CA 1
ATOM 1354 C C . ALA A 1 181 ? -0.864 14.319 -7.581 1.00 90.88 181 ALA A C 1
ATOM 1356 O O . ALA A 1 181 ? -1.475 14.367 -6.514 1.00 90.88 181 ALA A O 1
ATOM 1357 N N . LEU A 1 182 ? -1.454 14.570 -8.758 1.00 94.56 182 LEU A N 1
ATOM 1358 C CA . LEU A 1 182 ? -2.879 14.901 -8.888 1.00 94.56 182 LEU A CA 1
ATOM 1359 C C . LEU A 1 182 ? -3.779 13.752 -8.413 1.00 94.56 182 LEU A C 1
ATOM 1361 O O . LEU A 1 182 ? -4.672 13.970 -7.595 1.00 94.56 182 LEU A O 1
ATOM 1365 N N . LEU A 1 183 ? -3.515 12.522 -8.869 1.00 93.88 183 LEU A N 1
ATOM 1366 C CA . LEU A 1 183 ? -4.268 11.333 -8.445 1.00 93.88 183 LEU A CA 1
ATOM 1367 C C . LEU A 1 183 ? -4.181 11.113 -6.929 1.00 93.88 183 LEU A C 1
ATOM 1369 O O . LEU A 1 183 ? -5.187 10.862 -6.267 1.00 93.88 183 LEU A O 1
ATOM 1373 N N . ASN A 1 184 ? -2.986 11.255 -6.362 1.00 92.81 184 ASN A N 1
ATOM 1374 C CA . ASN A 1 184 ? -2.752 11.113 -4.929 1.00 92.81 184 ASN A CA 1
ATOM 1375 C C . ASN A 1 184 ? -3.389 12.255 -4.121 1.00 92.81 184 ASN A C 1
ATOM 1377 O O . ASN A 1 184 ? -3.859 12.032 -3.006 1.00 92.81 184 ASN A O 1
ATOM 1381 N N . GLY A 1 185 ? -3.427 13.469 -4.673 1.00 94.75 185 GLY A N 1
ATOM 1382 C CA . GLY A 1 185 ? -4.139 14.607 -4.095 1.00 94.75 185 GLY A CA 1
ATOM 1383 C C . GLY A 1 185 ? -5.640 14.344 -3.996 1.00 94.75 185 GLY A C 1
ATOM 1384 O O . GLY A 1 185 ? -6.221 14.521 -2.928 1.00 94.75 185 GLY A O 1
ATOM 1385 N N . LEU A 1 186 ? -6.249 13.825 -5.065 1.00 94.19 186 LEU A N 1
ATOM 1386 C CA . LEU A 1 186 ? -7.655 13.412 -5.058 1.00 94.19 186 LEU A CA 1
ATOM 1387 C C . LEU A 1 186 ? -7.904 12.301 -4.026 1.00 94.19 186 LEU A C 1
ATOM 1389 O O . LEU A 1 186 ? -8.845 12.379 -3.235 1.00 94.19 186 LEU A O 1
ATOM 1393 N N . ALA A 1 187 ? -7.027 11.295 -3.986 1.00 92.38 187 ALA A N 1
ATOM 1394 C CA . ALA A 1 187 ? -7.137 10.190 -3.042 1.00 92.38 187 ALA A CA 1
ATOM 1395 C C . ALA A 1 187 ? -7.112 10.660 -1.574 1.00 92.38 187 ALA A C 1
ATOM 1397 O O . ALA A 1 187 ? -7.870 10.138 -0.759 1.00 92.38 187 ALA A O 1
ATOM 1398 N N . ARG A 1 188 ? -6.316 11.687 -1.235 1.00 91.94 188 ARG A N 1
ATOM 1399 C CA . ARG A 1 188 ? -6.269 12.272 0.122 1.00 91.94 188 ARG A CA 1
ATOM 1400 C C . ARG A 1 188 ? -7.604 12.842 0.593 1.00 91.94 188 ARG A C 1
ATOM 1402 O O . ARG A 1 188 ? -7.829 12.885 1.794 1.00 91.94 188 ARG A O 1
ATOM 1409 N N . VAL A 1 189 ? -8.460 13.290 -0.321 1.00 93.69 189 VAL A N 1
ATOM 1410 C CA . VAL A 1 189 ? -9.780 13.842 0.019 1.00 93.69 189 VAL A CA 1
ATOM 1411 C C . VAL A 1 189 ? -10.826 12.730 0.056 1.00 93.69 189 VAL A C 1
ATOM 1413 O O . VAL A 1 189 ? -11.612 12.633 0.997 1.00 93.69 189 VAL A O 1
ATOM 1416 N N . VAL A 1 190 ? -10.817 11.856 -0.951 1.00 93.31 190 VAL A N 1
ATOM 1417 C CA . VAL A 1 190 ? -11.858 10.836 -1.131 1.00 93.31 190 VAL A CA 1
ATOM 1418 C C . VAL A 1 190 ? -11.748 9.713 -0.095 1.00 93.31 190 VAL A C 1
ATOM 1420 O O . VAL A 1 190 ? -12.750 9.345 0.510 1.00 93.31 190 VAL A O 1
ATOM 1423 N N . PHE A 1 191 ? -10.549 9.176 0.155 1.00 91.88 191 PHE A N 1
ATOM 1424 C CA . PHE A 1 191 ? -10.398 7.977 0.990 1.00 91.88 191 PHE A CA 1
ATOM 1425 C C . PHE A 1 191 ? -10.739 8.186 2.471 1.00 91.88 191 PHE A C 1
ATOM 1427 O O . PHE A 1 191 ? -11.506 7.378 2.995 1.00 91.88 191 PHE A O 1
ATOM 1434 N N . PRO A 1 192 ? -10.233 9.228 3.165 1.00 91.44 192 PRO A N 1
ATOM 1435 C CA . PRO A 1 192 ? -10.617 9.480 4.554 1.00 91.44 192 PRO A CA 1
ATOM 1436 C C . PRO A 1 192 ? -12.116 9.716 4.712 1.00 91.44 192 PRO A C 1
ATOM 1438 O O . PRO A 1 192 ? -12.700 9.251 5.68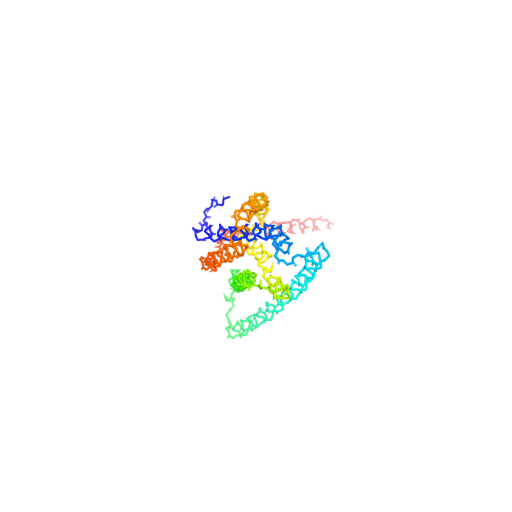4 1.00 91.44 192 PRO A O 1
ATOM 1441 N N . THR A 1 193 ? -12.741 10.383 3.737 1.00 92.50 193 THR A N 1
ATOM 1442 C CA . THR A 1 193 ? -14.187 10.631 3.735 1.00 92.50 193 THR A CA 1
ATOM 1443 C C . THR A 1 193 ? -14.959 9.317 3.627 1.00 92.50 193 THR A C 1
ATOM 1445 O O . THR A 1 193 ? -15.764 9.012 4.500 1.00 92.50 193 THR A O 1
ATOM 1448 N N . LEU A 1 194 ? -14.650 8.482 2.627 1.00 92.56 194 LEU A N 1
ATOM 1449 C CA . LEU A 1 194 ? -15.325 7.193 2.434 1.00 92.56 194 LEU A CA 1
ATOM 1450 C C . LEU A 1 194 ? -15.127 6.238 3.616 1.00 92.56 194 LEU A C 1
ATOM 1452 O O . LEU A 1 194 ? -16.075 5.594 4.057 1.00 92.56 194 LEU A O 1
ATOM 1456 N N . LEU A 1 195 ? -13.901 6.129 4.136 1.00 89.12 195 LEU A N 1
ATOM 1457 C CA . LEU A 1 195 ? -13.614 5.245 5.266 1.00 89.12 195 LEU A CA 1
ATOM 1458 C C . LEU A 1 195 ? -14.194 5.783 6.581 1.00 89.12 195 LEU A C 1
ATOM 1460 O O . LEU A 1 195 ? -14.636 4.991 7.411 1.00 89.12 195 LEU A O 1
ATOM 1464 N N . GLY A 1 196 ? -14.242 7.105 6.756 1.00 88.69 196 GLY A N 1
ATOM 1465 C CA . GLY A 1 196 ? -14.897 7.755 7.889 1.00 88.69 196 GLY A CA 1
ATOM 1466 C C . GLY A 1 196 ? -16.412 7.549 7.884 1.00 88.69 196 GLY A C 1
ATOM 1467 O O . GLY A 1 196 ? -16.978 7.166 8.907 1.00 88.69 196 GLY A O 1
ATOM 1468 N N . GLU A 1 197 ? -17.066 7.720 6.733 1.00 88.81 197 GLU A N 1
ATOM 1469 C CA . GLU A 1 197 ? -18.494 7.418 6.565 1.00 88.81 197 GLU A CA 1
ATOM 1470 C C . GLU A 1 197 ? -18.782 5.935 6.806 1.00 88.81 197 GLU A C 1
ATOM 1472 O O . GLU A 1 197 ? -19.685 5.586 7.570 1.00 88.81 197 GLU A O 1
ATOM 1477 N N . LEU A 1 198 ? -17.973 5.048 6.220 1.00 88.94 198 LEU A N 1
ATOM 1478 C CA . LEU A 1 198 ? -18.094 3.611 6.432 1.00 88.94 198 LEU A CA 1
ATOM 1479 C C . LEU A 1 198 ? -17.951 3.251 7.916 1.00 88.94 198 LEU A C 1
ATOM 1481 O O . LEU A 1 198 ? -18.725 2.443 8.429 1.00 88.94 198 LEU A O 1
ATOM 1485 N N . TYR A 1 199 ? -16.994 3.857 8.621 1.00 85.75 199 TYR A N 1
ATOM 1486 C CA . TYR A 1 199 ? -16.825 3.663 10.058 1.00 85.75 199 TYR A CA 1
ATOM 1487 C C . TYR A 1 199 ? -18.046 4.153 10.842 1.00 85.75 199 TYR A C 1
ATOM 1489 O O . TYR A 1 199 ? -18.593 3.409 11.652 1.00 85.75 199 TYR A O 1
ATOM 1497 N N . SER A 1 200 ? -18.527 5.365 10.558 1.00 86.88 200 SER A N 1
ATOM 1498 C CA . SER A 1 200 ? -19.704 5.940 11.218 1.00 86.88 200 SER A CA 1
ATOM 1499 C C . SER A 1 200 ? -20.949 5.058 11.064 1.00 86.88 200 SER A C 1
ATOM 1501 O O . SER A 1 200 ? -21.689 4.859 12.027 1.00 86.88 200 SER A O 1
ATOM 1503 N N . LEU A 1 201 ? -21.143 4.451 9.889 1.00 87.38 201 LEU A N 1
ATOM 1504 C CA . LEU A 1 201 ? -22.257 3.534 9.633 1.00 87.38 201 LEU A CA 1
ATOM 1505 C C . LEU A 1 201 ? -22.098 2.167 10.318 1.00 87.38 201 LEU A C 1
ATOM 1507 O O . LEU A 1 201 ? -23.095 1.486 10.572 1.00 87.38 201 LEU A O 1
ATOM 1511 N N . THR A 1 202 ? -20.867 1.734 10.601 1.00 84.94 202 THR A N 1
ATOM 1512 C CA . THR A 1 202 ? -20.571 0.363 11.055 1.00 84.94 202 THR A CA 1
ATOM 1513 C C . THR A 1 202 ? -20.265 0.248 12.542 1.00 84.94 202 THR A C 1
ATOM 1515 O O . THR A 1 202 ? -20.569 -0.797 13.121 1.00 84.94 202 THR A O 1
ATOM 1518 N N . VAL A 1 203 ? -19.757 1.303 13.187 1.00 76.94 203 VAL A N 1
ATOM 1519 C CA . VAL A 1 203 ? -19.347 1.315 14.605 1.00 76.94 203 VAL A CA 1
ATOM 1520 C C . VAL A 1 203 ? -20.463 0.878 15.569 1.00 76.94 203 VAL A C 1
ATOM 1522 O O . VAL A 1 203 ? -20.185 0.341 16.634 1.00 76.94 203 VAL A O 1
ATOM 1525 N N . GLY A 1 204 ? -21.735 1.026 15.182 1.00 68.44 204 GLY A N 1
ATOM 1526 C CA . GLY A 1 204 ? -22.882 0.598 15.993 1.00 68.44 204 GLY A CA 1
ATOM 1527 C C . GLY A 1 204 ? -23.279 -0.880 15.870 1.00 68.44 204 GLY A C 1
ATOM 1528 O O . GLY A 1 204 ? -24.049 -1.365 16.694 1.00 68.44 204 GLY A O 1
ATOM 1529 N N . LYS A 1 205 ? -22.806 -1.606 14.848 1.00 73.38 205 LYS A N 1
ATOM 1530 C CA . LYS A 1 205 ? -23.190 -3.014 14.596 1.00 73.38 205 LYS A CA 1
ATOM 1531 C C . LYS A 1 205 ? -21.988 -3.950 14.518 1.00 73.38 205 LYS A C 1
ATOM 1533 O O . LYS A 1 205 ? -22.043 -5.060 15.035 1.00 73.38 205 LYS A O 1
ATOM 1538 N N . PHE A 1 206 ? -20.928 -3.519 13.837 1.00 77.00 206 PHE A N 1
ATOM 1539 C CA . PHE A 1 206 ? -19.736 -4.317 13.580 1.00 77.00 206 PHE A CA 1
ATOM 1540 C C . PHE A 1 206 ? -18.520 -3.407 13.344 1.00 77.00 206 PHE A C 1
ATOM 1542 O O . PHE A 1 206 ? -18.148 -3.135 12.205 1.00 77.00 206 PHE A O 1
ATOM 1549 N N . SER A 1 207 ? -17.868 -2.953 14.419 1.00 73.75 207 SER A N 1
ATOM 1550 C CA . SER A 1 207 ? -16.713 -2.035 14.358 1.00 73.75 207 SER A CA 1
ATOM 1551 C C . SER A 1 207 ? -15.519 -2.584 13.561 1.00 73.75 207 SER A C 1
ATOM 1553 O O . SER A 1 207 ? -14.689 -1.825 13.071 1.00 73.75 207 SER A O 1
ATOM 1555 N N . GLN A 1 208 ? -15.449 -3.905 13.378 1.00 82.75 208 GLN A N 1
ATOM 1556 C CA . GLN A 1 208 ? -14.417 -4.591 12.592 1.00 82.75 208 GLN A CA 1
ATOM 1557 C C . GLN A 1 208 ? -14.657 -4.521 11.070 1.00 82.75 208 GLN A C 1
ATOM 1559 O O . GLN A 1 208 ? -13.764 -4.873 10.297 1.00 82.75 208 GLN A O 1
ATOM 1564 N N . ALA A 1 209 ? -15.828 -4.047 10.618 1.00 84.81 209 ALA A N 1
ATOM 1565 C CA . ALA A 1 209 ? -16.205 -3.991 9.202 1.00 84.81 209 ALA A CA 1
ATOM 1566 C C . ALA A 1 209 ? -15.183 -3.241 8.343 1.00 84.81 209 ALA A C 1
ATOM 1568 O O . ALA A 1 209 ? -14.862 -3.677 7.238 1.00 84.81 209 ALA A O 1
ATOM 1569 N N . VAL A 1 210 ? -14.650 -2.127 8.853 1.00 87.25 210 VAL A N 1
ATOM 1570 C CA . VAL A 1 210 ? -13.736 -1.275 8.085 1.00 87.25 210 VAL A CA 1
ATOM 1571 C C . VAL A 1 210 ? -12.431 -2.002 7.774 1.00 87.25 210 VAL A C 1
ATOM 1573 O O . VAL A 1 210 ? -11.938 -1.926 6.650 1.00 87.25 210 VAL A O 1
ATOM 1576 N N . PHE A 1 211 ? -11.909 -2.789 8.717 1.00 89.25 211 PHE A N 1
ATOM 1577 C CA . PHE A 1 211 ? -10.709 -3.592 8.486 1.00 89.25 211 PHE A CA 1
ATOM 1578 C C . PHE A 1 211 ? -10.948 -4.721 7.487 1.00 89.25 211 PHE A C 1
ATOM 1580 O O . PHE A 1 211 ? -10.073 -4.995 6.672 1.00 89.25 211 PHE A O 1
ATOM 1587 N N . VAL A 1 212 ? -12.138 -5.331 7.485 1.00 90.00 212 VAL A N 1
ATOM 1588 C CA . VAL A 1 212 ? -12.513 -6.333 6.474 1.00 90.00 212 VAL A CA 1
ATOM 1589 C C . VAL A 1 212 ? -12.574 -5.700 5.085 1.00 90.00 212 VAL A C 1
ATOM 1591 O O . VAL A 1 212 ? -12.002 -6.241 4.142 1.00 90.00 212 VAL A O 1
ATOM 1594 N N . VAL A 1 213 ? -13.209 -4.532 4.955 1.00 90.44 213 VAL A N 1
ATOM 1595 C CA . VAL A 1 213 ? -13.276 -3.796 3.682 1.00 90.44 213 VAL A CA 1
ATOM 1596 C C . VAL A 1 213 ? -11.881 -3.404 3.201 1.00 90.44 213 VAL A C 1
ATOM 1598 O O . VAL A 1 213 ? -11.573 -3.577 2.020 1.00 90.44 213 VAL A O 1
ATOM 1601 N N . LEU A 1 214 ? -11.005 -2.953 4.100 1.00 90.50 214 LEU A N 1
ATOM 1602 C CA . LEU A 1 214 ? -9.606 -2.692 3.771 1.00 90.50 214 LEU A CA 1
ATOM 1603 C C . LEU A 1 214 ? -8.906 -3.970 3.294 1.00 90.50 214 LEU A C 1
ATOM 1605 O O . LEU A 1 214 ? -8.313 -3.951 2.219 1.00 90.50 214 LEU A O 1
ATOM 1609 N N . ALA A 1 215 ? -9.041 -5.095 4.003 1.00 92.00 215 ALA A N 1
ATOM 1610 C CA . ALA A 1 215 ? -8.433 -6.366 3.598 1.00 92.00 215 ALA A CA 1
ATOM 1611 C C . ALA A 1 215 ? -8.910 -6.817 2.204 1.00 92.00 215 ALA A C 1
ATOM 1613 O O . ALA A 1 215 ? -8.098 -7.241 1.384 1.00 92.00 215 ALA A O 1
ATOM 1614 N N . VAL A 1 216 ? -10.205 -6.664 1.901 1.00 92.50 216 VAL A N 1
ATOM 1615 C CA . VAL A 1 216 ? -10.770 -6.930 0.566 1.00 92.50 216 VAL A CA 1
ATOM 1616 C C . VAL A 1 216 ? -10.193 -5.973 -0.476 1.00 92.50 216 VAL A C 1
ATOM 1618 O O . VAL A 1 216 ? -9.845 -6.404 -1.572 1.00 92.50 216 VAL A O 1
ATOM 1621 N N . THR A 1 217 ? -10.036 -4.694 -0.139 1.00 91.38 217 THR A N 1
ATOM 1622 C CA . THR A 1 217 ? -9.465 -3.685 -1.043 1.00 91.38 217 THR A CA 1
ATOM 1623 C C . THR A 1 217 ? -8.004 -4.005 -1.372 1.00 91.38 217 THR A C 1
ATOM 1625 O O . THR A 1 217 ? -7.629 -4.014 -2.543 1.00 91.38 217 THR A O 1
ATOM 1628 N N . PHE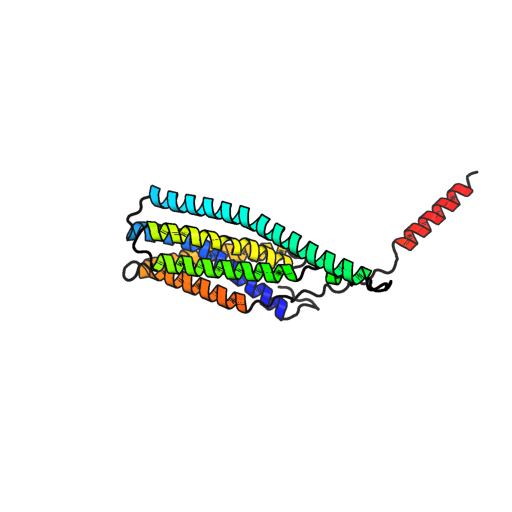 A 1 218 ? -7.183 -4.351 -0.375 1.00 91.69 218 PHE A N 1
ATOM 1629 C CA . PHE A 1 218 ? -5.806 -4.816 -0.584 1.00 91.69 218 PHE A CA 1
ATOM 1630 C C . PHE A 1 218 ? -5.749 -6.149 -1.340 1.00 91.69 218 PHE A C 1
ATOM 1632 O O . PHE A 1 218 ? -4.892 -6.328 -2.203 1.00 91.69 218 PHE A O 1
ATOM 1639 N N . GLY A 1 219 ? -6.689 -7.060 -1.079 1.00 91.44 219 GLY A N 1
ATOM 1640 C CA . GLY A 1 219 ? -6.866 -8.297 -1.840 1.00 91.44 219 GLY A CA 1
ATOM 1641 C C . GLY A 1 219 ? -7.130 -8.030 -3.318 1.00 91.44 219 GLY A C 1
ATOM 1642 O O . GLY A 1 219 ? -6.465 -8.605 -4.179 1.00 91.44 219 GLY A O 1
ATOM 1643 N N . LEU A 1 220 ? -8.032 -7.094 -3.617 1.00 92.25 220 LEU A N 1
ATOM 1644 C CA . LEU A 1 220 ? -8.323 -6.656 -4.977 1.00 92.25 220 LEU A CA 1
ATOM 1645 C C . LEU A 1 220 ? -7.083 -6.035 -5.632 1.00 92.25 220 LEU A C 1
ATOM 1647 O O . LEU A 1 220 ? -6.758 -6.401 -6.757 1.00 92.25 220 LEU A O 1
ATOM 1651 N N . MET A 1 221 ? -6.332 -5.181 -4.926 1.00 91.12 221 MET A N 1
ATOM 1652 C CA . MET A 1 221 ? -5.040 -4.674 -5.416 1.00 91.12 221 MET A CA 1
ATOM 1653 C C . MET A 1 221 ? -4.048 -5.809 -5.707 1.00 91.12 221 MET A C 1
ATOM 1655 O O . MET A 1 221 ? -3.355 -5.770 -6.722 1.00 91.12 221 MET A O 1
ATOM 1659 N N . GLY A 1 222 ? -3.999 -6.837 -4.856 1.00 87.69 222 GLY A N 1
ATOM 1660 C CA . GLY A 1 222 ? -3.195 -8.042 -5.062 1.00 87.69 222 GLY A CA 1
ATOM 1661 C C . GLY A 1 222 ? -3.586 -8.783 -6.339 1.00 87.69 222 GLY A C 1
ATOM 1662 O O . GLY A 1 222 ? -2.720 -9.098 -7.156 1.00 87.69 222 GLY A O 1
ATOM 1663 N N . VAL A 1 223 ? -4.886 -8.978 -6.568 1.00 89.00 223 VAL A N 1
ATOM 1664 C CA . VAL A 1 223 ? -5.416 -9.564 -7.808 1.00 89.00 223 VAL A CA 1
ATOM 1665 C C . VAL A 1 223 ? -5.058 -8.698 -9.015 1.00 89.00 223 VAL A C 1
ATOM 1667 O O . VAL A 1 223 ? -4.519 -9.221 -9.986 1.00 89.00 223 VAL A O 1
ATOM 1670 N N . LEU A 1 224 ? -5.253 -7.377 -8.944 1.00 85.62 224 LEU A N 1
ATOM 1671 C CA . LEU A 1 224 ? -4.832 -6.443 -9.994 1.00 85.62 224 LEU A CA 1
ATOM 1672 C C . LEU A 1 224 ? -3.327 -6.560 -10.266 1.00 85.62 224 LEU A C 1
ATOM 1674 O O . LEU A 1 224 ? -2.918 -6.604 -11.419 1.00 85.62 224 LEU A O 1
ATOM 1678 N N . SER A 1 225 ? -2.492 -6.704 -9.235 1.00 84.81 225 SER A N 1
ATOM 1679 C CA . SER A 1 225 ? -1.042 -6.867 -9.403 1.00 84.81 225 SER A CA 1
ATOM 1680 C C . SER A 1 225 ? -0.656 -8.150 -10.156 1.00 84.81 225 SER A C 1
ATOM 1682 O O . SER A 1 225 ? 0.430 -8.226 -10.738 1.00 84.81 225 SER A O 1
ATOM 1684 N N . TRP A 1 226 ? -1.523 -9.169 -10.179 1.00 81.75 226 TRP A N 1
ATOM 1685 C CA . TRP A 1 226 ? -1.319 -10.378 -10.981 1.00 81.75 226 TRP A CA 1
ATOM 1686 C C . TRP A 1 226 ? -1.510 -10.139 -12.478 1.00 81.75 226 TRP A C 1
ATOM 1688 O O . TRP A 1 226 ? -0.842 -10.794 -13.276 1.00 81.75 226 TRP A O 1
ATOM 1698 N N . PHE A 1 227 ? -2.353 -9.175 -12.856 1.00 79.19 227 PHE A N 1
ATOM 1699 C CA . PHE A 1 227 ? -2.556 -8.785 -14.252 1.00 79.19 227 PHE A CA 1
ATOM 1700 C C . PHE A 1 227 ? -1.396 -7.954 -14.819 1.00 79.19 227 PHE A C 1
ATOM 1702 O O . PHE A 1 227 ? -1.274 -7.846 -16.039 1.00 79.19 227 PHE A O 1
ATOM 1709 N N . VAL A 1 228 ? -0.515 -7.414 -13.966 1.00 75.81 228 VAL A N 1
ATOM 1710 C CA . VAL A 1 228 ? 0.707 -6.726 -14.404 1.00 75.81 228 VAL A CA 1
ATOM 1711 C C . VAL A 1 228 ? 1.651 -7.758 -15.029 1.00 75.81 228 VAL A C 1
ATOM 1713 O O . VAL A 1 228 ? 2.188 -8.625 -14.332 1.00 75.81 228 VAL A O 1
ATOM 1716 N N . ARG A 1 229 ? 1.871 -7.671 -16.347 1.00 62.91 229 ARG A N 1
ATOM 1717 C CA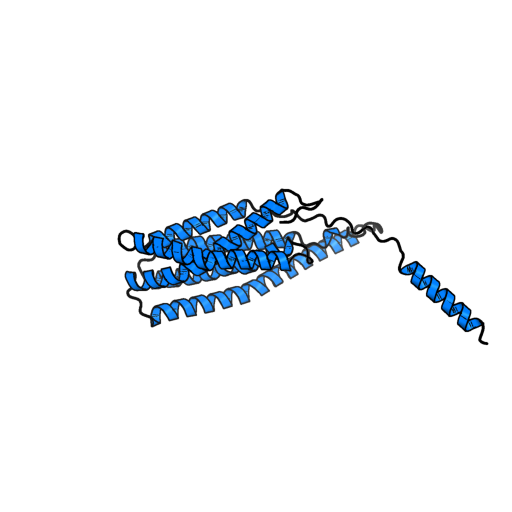 . ARG A 1 229 ? 2.833 -8.532 -17.051 1.00 62.91 229 ARG A CA 1
ATOM 1718 C C . ARG A 1 229 ? 4.235 -7.914 -17.012 1.00 62.91 229 ARG A C 1
ATOM 1720 O O . ARG A 1 229 ? 4.395 -6.812 -17.530 1.00 62.91 229 ARG A O 1
ATOM 1727 N N . PRO A 1 230 ? 5.256 -8.594 -16.463 1.00 55.81 230 PRO A N 1
ATOM 1728 C CA . PRO A 1 230 ? 6.639 -8.133 -16.575 1.00 55.81 230 PRO A CA 1
ATOM 1729 C C . PRO A 1 230 ? 7.136 -8.268 -18.030 1.00 55.81 230 PRO A C 1
ATOM 1731 O O . PRO A 1 230 ? 6.756 -9.230 -18.695 1.00 55.81 230 PRO A O 1
ATOM 1734 N N . HIS A 1 231 ? 8.028 -7.369 -18.476 1.00 52.19 231 HIS A N 1
ATOM 1735 C CA . HIS A 1 231 ? 8.714 -7.358 -19.793 1.00 52.19 231 HIS A CA 1
ATOM 1736 C C . HIS A 1 231 ? 7.971 -6.752 -20.998 1.00 52.19 231 HIS A C 1
ATOM 1738 O O . HIS A 1 231 ? 8.031 -7.294 -22.097 1.00 52.19 231 HIS A O 1
ATOM 1744 N N . VAL A 1 232 ? 7.307 -5.606 -20.844 1.00 49.16 232 VAL A N 1
ATOM 1745 C CA . VAL A 1 232 ? 6.864 -4.826 -22.012 1.00 49.16 232 VAL A CA 1
ATOM 1746 C C . VAL A 1 232 ? 7.529 -3.461 -21.938 1.00 49.16 232 VAL A C 1
ATOM 1748 O O . VAL A 1 232 ? 7.047 -2.585 -21.228 1.00 49.16 232 VAL A O 1
ATOM 1751 N N . TYR A 1 233 ? 8.662 -3.305 -22.619 1.00 51.03 233 TYR A N 1
ATOM 1752 C CA . TYR A 1 233 ? 9.356 -2.024 -22.733 1.00 51.03 233 TYR A CA 1
ATOM 1753 C C . TYR A 1 233 ? 8.865 -1.265 -23.969 1.00 51.03 233 TYR A C 1
ATOM 1755 O O . TYR A 1 233 ? 8.331 -1.859 -24.907 1.00 51.03 233 TYR A O 1
ATOM 1763 N N . LEU A 1 234 ? 9.031 0.058 -23.958 1.00 43.91 234 LEU A N 1
ATOM 1764 C CA . LEU A 1 234 ? 9.069 0.820 -25.201 1.00 43.91 234 LEU A CA 1
ATOM 1765 C C . LEU A 1 234 ? 10.300 0.336 -25.967 1.00 43.91 234 LEU A C 1
ATOM 1767 O O . LEU A 1 234 ? 11.413 0.492 -25.457 1.00 43.91 234 LEU A O 1
ATOM 1771 N N . GLU A 1 235 ? 10.118 -0.202 -27.173 1.00 41.47 235 GLU A N 1
ATOM 1772 C CA . GLU A 1 235 ? 11.151 -0.043 -28.194 1.00 41.47 235 GLU A CA 1
ATOM 1773 C C . GLU A 1 235 ? 11.382 1.463 -28.267 1.00 41.47 235 GLU A C 1
ATOM 1775 O O . GLU A 1 235 ? 10.492 2.241 -28.617 1.00 41.47 235 GLU A O 1
ATOM 1780 N N . THR A 1 236 ? 12.531 1.892 -27.753 1.00 41.59 236 THR A N 1
ATOM 1781 C CA . THR A 1 236 ? 13.001 3.234 -28.048 1.00 41.59 236 THR A CA 1
ATOM 1782 C C . THR A 1 236 ? 13.239 3.163 -29.540 1.00 41.59 236 THR A C 1
ATOM 1784 O O . THR A 1 236 ? 14.120 2.413 -29.950 1.00 41.59 236 THR A O 1
ATOM 1787 N N . GLU A 1 237 ? 12.364 3.812 -30.312 1.00 39.06 237 GLU A N 1
ATOM 1788 C CA . GLU A 1 237 ? 12.581 4.107 -31.722 1.00 39.06 237 GLU A CA 1
ATOM 1789 C C . GLU A 1 237 ? 14.066 4.394 -31.871 1.00 39.06 237 GLU A C 1
ATOM 1791 O O . GLU A 1 237 ? 14.596 5.257 -31.162 1.00 39.06 237 GLU A O 1
ATOM 1796 N N . GLU A 1 238 ? 14.732 3.532 -32.639 1.00 35.03 238 GLU A N 1
ATOM 1797 C CA . GLU A 1 238 ? 16.145 3.635 -32.932 1.00 35.03 238 GLU A CA 1
ATOM 1798 C C . GLU A 1 238 ? 16.411 5.106 -33.220 1.00 35.03 238 GLU A C 1
ATOM 1800 O O . GLU A 1 238 ? 15.918 5.664 -34.204 1.00 35.03 238 GLU A O 1
ATOM 1805 N N . THR A 1 239 ? 17.172 5.769 -32.350 1.00 31.47 239 THR A N 1
ATOM 1806 C CA . THR A 1 239 ? 17.939 6.898 -32.835 1.00 31.47 239 THR A CA 1
ATOM 1807 C C . THR A 1 239 ? 18.772 6.263 -33.931 1.00 31.47 239 THR A C 1
ATOM 1809 O O . THR A 1 239 ? 19.668 5.473 -33.624 1.00 31.47 239 THR A O 1
ATOM 1812 N N . HIS A 1 240 ? 18.394 6.505 -35.192 1.00 30.98 240 HIS A N 1
ATOM 1813 C CA . HIS A 1 240 ? 19.237 6.242 -36.346 1.00 30.98 240 HIS A CA 1
ATOM 1814 C C . HIS A 1 240 ? 20.673 6.498 -35.891 1.00 30.98 240 HIS A C 1
ATOM 1816 O O . HIS A 1 240 ? 20.898 7.546 -35.268 1.00 30.98 240 HIS A O 1
ATOM 1822 N N . PRO A 1 241 ? 21.634 5.586 -36.125 1.00 32.56 241 PRO A N 1
ATOM 1823 C CA . PRO A 1 241 ? 23.017 5.982 -35.999 1.00 32.56 241 PRO A CA 1
ATOM 1824 C C . PRO A 1 241 ? 23.123 7.194 -36.912 1.00 32.56 241 PRO A C 1
ATOM 1826 O O . PRO A 1 241 ? 22.955 7.073 -38.126 1.00 32.56 241 PRO A O 1
ATOM 1829 N N . THR A 1 242 ? 23.251 8.383 -36.323 1.00 31.97 242 THR A N 1
ATOM 1830 C CA . THR A 1 242 ? 23.652 9.557 -37.066 1.00 31.97 242 THR A CA 1
ATOM 1831 C C . THR A 1 242 ? 25.011 9.150 -37.575 1.00 31.97 242 THR A C 1
ATOM 1833 O O . THR A 1 242 ? 25.980 9.122 -36.818 1.00 31.97 242 THR A O 1
ATOM 1836 N N . THR A 1 243 ? 25.032 8.673 -38.815 1.00 34.56 243 THR A N 1
ATOM 1837 C CA . THR A 1 243 ? 26.223 8.460 -39.606 1.00 34.56 243 THR A CA 1
ATOM 1838 C C . THR A 1 243 ? 27.072 9.692 -39.380 1.00 34.56 243 THR A C 1
ATOM 1840 O O . THR A 1 243 ? 26.675 10.796 -39.750 1.00 34.56 243 THR A O 1
ATOM 1843 N N . THR A 1 244 ? 28.151 9.487 -38.632 1.00 39.22 244 THR A N 1
ATOM 1844 C CA . THR A 1 244 ? 29.443 10.121 -38.827 1.00 39.22 244 THR A CA 1
ATOM 1845 C C . THR A 1 244 ? 29.341 11.512 -39.449 1.00 39.22 244 THR A C 1
ATOM 1847 O O . THR A 1 244 ? 29.602 11.690 -40.625 1.00 39.22 244 THR A O 1
ATOM 1850 N N . THR A 1 245 ? 28.897 12.506 -38.683 1.00 39.47 245 THR A N 1
ATOM 1851 C CA . THR A 1 245 ? 29.037 13.926 -39.079 1.00 39.47 245 THR A CA 1
ATOM 1852 C C . THR A 1 245 ? 29.793 14.742 -38.031 1.00 39.47 245 THR A C 1
ATOM 1854 O O . THR A 1 245 ? 30.025 15.930 -38.218 1.00 39.47 245 THR A O 1
ATOM 1857 N N . GLY A 1 246 ? 30.198 14.102 -36.925 1.00 35.50 246 GLY A N 1
ATOM 1858 C CA . GLY A 1 246 ? 31.106 14.677 -35.930 1.00 35.50 246 GLY A CA 1
ATOM 1859 C C . GLY A 1 246 ? 32.578 14.345 -36.186 1.00 35.50 246 GLY A C 1
ATOM 1860 O O . GLY A 1 246 ? 33.426 15.169 -35.870 1.00 35.50 246 GLY A O 1
ATOM 1861 N N . ASP A 1 247 ? 32.863 13.187 -36.792 1.00 39.94 247 ASP A N 1
ATOM 1862 C CA . ASP A 1 247 ? 34.234 12.747 -37.104 1.00 39.94 247 ASP A CA 1
ATOM 1863 C C . ASP A 1 247 ? 34.770 13.444 -38.364 1.00 39.94 247 ASP A C 1
ATOM 1865 O O . ASP A 1 247 ? 35.862 13.992 -38.331 1.00 39.94 247 ASP A O 1
ATOM 1869 N N . GLU A 1 248 ? 33.961 13.584 -39.426 1.00 42.31 248 GLU A N 1
ATOM 1870 C CA . GLU A 1 248 ? 34.376 14.340 -40.624 1.00 42.31 248 GLU A CA 1
ATOM 1871 C C . GLU A 1 248 ? 34.610 15.830 -40.329 1.00 42.31 248 GLU A C 1
ATOM 1873 O O . GLU A 1 248 ? 35.506 16.432 -40.904 1.00 42.31 248 GLU A O 1
ATOM 1878 N N . CYS A 1 249 ? 33.854 16.447 -39.413 1.00 41.81 249 CYS A N 1
ATOM 1879 C CA . CYS A 1 249 ? 34.063 17.858 -39.071 1.00 41.81 249 CYS A CA 1
ATOM 1880 C C . CYS A 1 249 ? 35.283 18.068 -38.155 1.00 41.81 249 CYS A C 1
ATOM 1882 O O . CYS A 1 249 ? 35.883 19.140 -38.185 1.00 41.81 249 CYS A O 1
ATOM 1884 N N . ALA A 1 250 ? 35.644 17.068 -37.342 1.00 46.53 250 ALA A N 1
ATOM 1885 C CA . ALA A 1 250 ? 36.844 17.100 -36.512 1.00 46.53 250 ALA A CA 1
ATOM 1886 C C . ALA A 1 250 ? 38.108 16.828 -37.342 1.00 46.53 250 ALA A C 1
ATOM 1888 O O . ALA A 1 250 ? 39.105 17.521 -37.150 1.00 46.53 250 ALA A O 1
ATOM 1889 N N . ASP A 1 251 ? 38.035 15.904 -38.303 1.00 47.53 251 ASP A N 1
ATOM 1890 C CA . ASP A 1 251 ? 39.128 15.617 -39.236 1.00 47.53 251 ASP A CA 1
ATOM 1891 C C . ASP A 1 251 ? 39.345 16.767 -40.234 1.00 47.53 251 ASP A C 1
ATOM 1893 O O . ASP A 1 251 ? 40.488 17.142 -40.480 1.00 47.53 251 ASP A O 1
ATOM 1897 N N . LEU A 1 252 ? 38.281 17.417 -40.731 1.00 51.16 252 LEU A N 1
ATOM 1898 C CA . LEU A 1 252 ? 38.405 18.598 -41.604 1.00 51.16 252 LEU A CA 1
ATOM 1899 C C . LEU A 1 252 ? 38.991 19.820 -40.877 1.00 51.16 252 LEU A C 1
ATOM 1901 O O . LEU A 1 252 ? 39.792 20.543 -41.461 1.00 51.16 252 LEU A O 1
ATOM 1905 N N . LEU A 1 253 ? 38.639 20.042 -39.604 1.00 50.72 253 LEU A N 1
ATOM 1906 C CA . LEU A 1 253 ? 39.239 21.115 -38.797 1.00 50.72 253 LEU A CA 1
ATOM 1907 C C . LEU A 1 253 ? 40.689 20.804 -38.398 1.00 50.72 253 LEU A C 1
ATOM 1909 O O . LEU A 1 253 ? 41.478 21.729 -38.208 1.00 50.72 253 LEU A O 1
ATOM 1913 N N . ALA A 1 254 ? 41.048 19.524 -38.261 1.00 54.31 254 ALA A N 1
ATOM 1914 C CA . ALA A 1 254 ? 42.422 19.108 -38.005 1.00 54.31 254 ALA A CA 1
ATOM 1915 C C . ALA A 1 254 ? 43.314 19.276 -39.247 1.00 54.31 254 ALA A C 1
ATOM 1917 O O . ALA A 1 254 ? 44.444 19.733 -39.097 1.00 54.31 254 ALA A O 1
ATOM 1918 N N . ASP A 1 255 ? 42.807 18.986 -40.451 1.00 53.56 255 ASP A N 1
ATOM 1919 C CA . ASP A 1 255 ? 43.531 19.225 -41.711 1.00 53.56 255 ASP A CA 1
ATOM 1920 C C . ASP A 1 255 ? 43.698 20.734 -41.994 1.00 53.56 255 ASP A C 1
ATOM 1922 O O . ASP A 1 255 ? 44.788 21.180 -42.346 1.00 53.56 255 ASP A O 1
ATOM 1926 N N . GLU A 1 256 ? 42.669 21.555 -41.740 1.00 55.59 256 GLU A N 1
ATOM 1927 C CA . GLU A 1 256 ? 42.727 23.013 -41.960 1.00 55.59 256 GLU A CA 1
ATOM 1928 C C . GLU A 1 256 ? 43.704 23.721 -40.991 1.00 55.59 256 GLU A C 1
ATOM 1930 O O . GLU A 1 256 ? 44.402 24.657 -41.383 1.00 55.59 256 GLU A O 1
ATOM 1935 N N . LEU A 1 257 ? 43.840 23.231 -39.749 1.00 53.47 257 LEU A N 1
ATOM 1936 C CA . LEU A 1 257 ? 44.831 23.727 -38.777 1.00 53.47 257 LEU A CA 1
ATOM 1937 C C . LEU A 1 257 ? 46.271 23.290 -39.096 1.00 53.47 257 LEU A C 1
ATOM 1939 O O . LEU A 1 257 ? 47.215 24.005 -38.757 1.00 53.47 257 LEU A O 1
ATOM 1943 N N . MET A 1 258 ? 46.453 22.134 -39.739 1.00 55.00 258 MET A N 1
ATOM 1944 C CA . MET A 1 258 ? 47.773 21.628 -40.136 1.00 55.00 258 MET A CA 1
ATOM 1945 C C . MET A 1 258 ? 48.321 22.367 -41.367 1.00 55.00 258 MET A C 1
ATOM 1947 O O . MET A 1 258 ? 49.529 22.596 -41.448 1.00 55.00 258 MET A O 1
ATOM 1951 N N . ASP A 1 259 ? 47.453 22.804 -42.284 1.00 50.88 259 ASP A N 1
ATOM 1952 C CA . ASP A 1 259 ? 47.851 23.607 -43.447 1.00 50.88 259 ASP A CA 1
ATOM 1953 C C . ASP A 1 259 ? 48.206 25.062 -43.076 1.00 50.88 259 ASP A C 1
ATOM 1955 O O . ASP A 1 259 ? 49.097 25.659 -43.688 1.00 50.88 259 ASP A O 1
ATOM 1959 N N . GLU A 1 260 ? 47.590 25.635 -42.035 1.00 52.62 260 GLU A N 1
ATOM 1960 C CA . GLU A 1 260 ? 47.894 27.001 -41.579 1.00 52.62 260 GLU A CA 1
ATOM 1961 C C . GLU A 1 260 ? 49.253 27.096 -40.848 1.00 52.62 260 GLU A C 1
ATOM 1963 O O . GLU A 1 260 ? 49.962 28.100 -40.967 1.00 52.62 260 GLU A O 1
ATOM 1968 N N . GLU A 1 261 ? 49.683 26.034 -40.151 1.00 48.31 261 GLU A N 1
ATOM 1969 C CA . GLU A 1 261 ? 50.961 26.006 -39.417 1.00 48.31 261 GLU A CA 1
ATOM 1970 C C . GLU A 1 261 ? 52.184 25.798 -40.340 1.00 48.31 261 GLU A C 1
ATOM 1972 O O . GLU A 1 261 ? 53.300 26.214 -40.014 1.00 48.31 261 GLU A O 1
ATOM 1977 N N . VAL A 1 262 ? 51.986 25.225 -41.535 1.00 48.81 262 VAL A N 1
ATOM 1978 C CA . VAL A 1 262 ? 53.050 24.997 -42.535 1.00 48.81 262 VAL A CA 1
ATOM 1979 C C . VAL A 1 262 ? 53.357 26.252 -43.367 1.00 48.81 262 VAL A C 1
ATOM 1981 O O . VAL A 1 262 ? 54.462 26.383 -43.892 1.00 48.81 262 VAL A O 1
ATOM 1984 N N . VAL A 1 263 ? 52.442 27.225 -43.440 1.00 47.59 263 VAL A N 1
ATOM 1985 C CA . VAL A 1 263 ? 52.627 28.472 -44.215 1.00 47.59 263 VAL A CA 1
ATOM 1986 C C . VAL A 1 263 ? 53.365 29.571 -43.423 1.00 47.59 263 VAL A C 1
ATOM 1988 O O . VAL A 1 263 ? 53.794 30.570 -44.002 1.00 47.59 263 VAL A O 1
ATOM 1991 N N . VAL A 1 264 ? 53.592 29.392 -42.114 1.00 46.88 264 VAL A N 1
ATOM 1992 C CA . VAL A 1 264 ? 54.215 30.406 -41.230 1.00 46.88 264 VAL A CA 1
ATOM 1993 C C . VAL A 1 264 ? 55.657 30.045 -40.810 1.00 46.88 264 VAL A C 1
ATOM 1995 O O . VAL A 1 264 ? 56.162 30.520 -39.791 1.00 46.88 264 VAL A O 1
ATOM 1998 N N . ARG A 1 265 ? 56.382 29.251 -41.609 1.00 39.25 265 ARG A N 1
ATOM 1999 C CA . ARG A 1 265 ? 57.838 29.059 -41.453 1.00 39.25 265 ARG A CA 1
ATOM 2000 C C . ARG A 1 265 ? 58.635 29.349 -42.714 1.00 39.25 265 ARG A C 1
ATOM 2002 O O . ARG A 1 265 ? 58.241 28.868 -43.793 1.00 39.25 265 ARG A O 1
#

pLDDT: mean 74.9, std 18.25, range [30.98, 94.75]